Protein AF-A0A955UQP9-F1 (afdb_monomer)

Secondary structure (DSSP, 8-state):
-------------------------PPPP---SGGG---TT-EE-STT--SEEEETTEEEEEEEEGGGTEEEEEEEE-----S--SGGGTT-BTTSS-GGG-S-EEEEESS--EE-SS-------EE--BHHHHHHHHH--SSSPPTBTTTT-B--EEEEEEEEE-TTS-EEEEEEEEEEE---SSGGG-EE--SPEE-

Nearest PDB structures (foldseek):
  8c6j-assembly1_S  TM=2.995E-01  e=8.555E-01  Homo sapiens
  7jij-assembly1_A  TM=3.091E-01  e=3.332E+00  Homo sapiens

Sequence (199 aa):
IPRHASLRAAFRASLVTLLVLPTVSARALTADFEDLGLGVQATLNGATLAGGFTSGGIFFENVYTPAFDSFTGFAASTTTDAVTPGYGNQFSNVTGSGAGGSNGFGVFYYSGRVVLPTPTTVLGAAFTNTTYAALSMRDGDAFAKRFGGADGTEPDYFRLLIEGVDAAGLSTGRVELMLADYRFADDSLDYVLDAWAWV

Solvent-accessible surface area (backbone atoms only — not comparable to full-atom values): 12021 Å² total; per-residue (Å²): 137,85,84,90,80,83,83,81,83,82,82,78,83,79,83,79,80,81,82,82,74,82,81,78,78,79,77,79,75,57,66,54,40,59,88,64,66,70,54,85,67,31,74,50,53,26,88,83,68,70,47,40,53,67,26,47,76,32,35,32,28,18,48,51,41,80,94,72,79,43,56,32,10,36,25,39,23,31,33,44,56,47,76,57,70,45,78,92,26,61,64,11,29,41,66,37,63,21,70,98,77,31,68,20,36,80,42,79,38,100,56,67,52,77,46,65,85,55,99,68,88,80,89,61,52,72,48,62,35,37,12,21,59,49,40,30,41,68,68,26,57,100,87,43,73,25,53,13,51,100,84,49,76,40,70,36,70,41,71,47,78,49,70,46,61,49,98,88,67,46,78,75,49,73,50,78,44,76,46,20,44,32,69,54,96,52,61,89,69,39,47,67,45,59,51,76,44,80,80

Foldseek 3Di:
DDDDDDDDDDDDDDDDDDPPDPPPPDDDQDFLVVVVVADAFDKAQCPVVPQFDDGSQKTWGKDADPVVRHIATKMKGLAQPLDDEDPVQQRHFN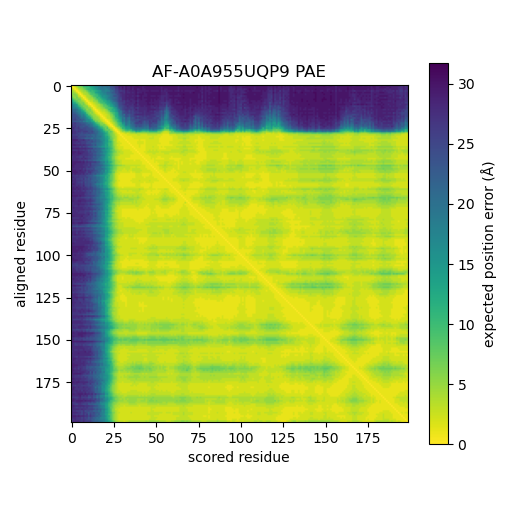QSAGPPRRSMDMHHDDDIDTHHPDDDDDPWDWDAGRSHVLCCQCPNDPVGAHDCHPVNQDWDWDKDKDFDADPVRDTPDIDMDTQWTCRDPPSVPTDHGNDIDID

Structure (mmCIF, N/CA/C/O backbone):
data_AF-A0A955UQP9-F1
#
_entry.id   AF-A0A955U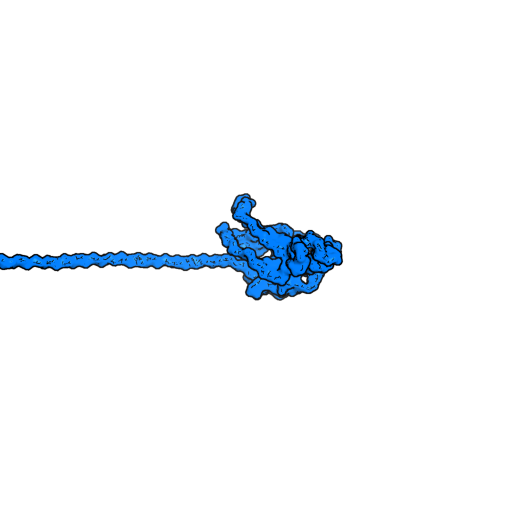QP9-F1
#
loop_
_atom_site.group_PDB
_atom_site.id
_atom_site.type_symbol
_atom_site.label_atom_id
_atom_site.label_alt_id
_atom_site.label_comp_id
_atom_site.label_asym_id
_atom_site.label_entity_id
_atom_site.label_seq_id
_atom_site.pdbx_PDB_ins_code
_atom_site.Cartn_x
_atom_site.Cartn_y
_atom_site.Cartn_z
_atom_site.occupancy
_atom_site.B_iso_or_equiv
_atom_site.auth_seq_id
_atom_site.auth_comp_id
_atom_site.auth_asym_id
_atom_site.auth_atom_id
_atom_site.pdbx_PDB_model_num
ATOM 1 N N . ILE A 1 1 ? -79.390 -54.735 30.496 1.00 41.84 1 ILE A N 1
ATOM 2 C CA . ILE A 1 1 ? -79.133 -54.753 29.037 1.00 41.84 1 ILE A CA 1
ATOM 3 C C . ILE A 1 1 ? -79.454 -53.355 28.501 1.00 41.84 1 ILE A C 1
ATOM 5 O O . ILE A 1 1 ? -80.584 -52.946 28.722 1.00 41.84 1 ILE A O 1
ATOM 9 N N . PRO A 1 2 ? -78.545 -52.621 27.833 1.00 49.41 2 PRO A N 1
ATOM 10 C CA . PRO A 1 2 ? -77.198 -52.180 28.215 1.00 49.41 2 PRO A CA 1
ATOM 11 C C . PRO A 1 2 ? -77.173 -50.730 28.786 1.00 49.41 2 PRO A C 1
ATOM 13 O O . PRO A 1 2 ? -78.136 -49.980 28.670 1.00 49.41 2 PRO A O 1
ATOM 16 N N . ARG A 1 3 ? -76.059 -50.343 29.430 1.00 46.06 3 ARG A N 1
ATOM 17 C CA . ARG A 1 3 ? -75.776 -48.988 29.953 1.00 46.06 3 ARG A CA 1
ATOM 18 C C . ARG A 1 3 ? -75.019 -48.172 28.896 1.00 46.06 3 ARG A C 1
ATOM 20 O O . ARG A 1 3 ? -73.972 -48.620 28.438 1.00 46.06 3 ARG A O 1
ATOM 27 N N . HIS A 1 4 ? -75.503 -46.978 28.556 1.00 46.59 4 HIS A N 1
ATOM 28 C CA . HIS A 1 4 ? -74.776 -46.022 27.714 1.00 46.59 4 HIS A CA 1
ATOM 29 C C . HIS A 1 4 ? -73.764 -45.238 28.561 1.00 46.59 4 HIS A C 1
ATOM 31 O O . HIS A 1 4 ? -74.146 -44.461 29.433 1.00 46.59 4 HIS A O 1
ATOM 37 N N . ALA A 1 5 ? -72.473 -45.454 28.311 1.00 49.69 5 ALA A N 1
ATOM 38 C CA . ALA A 1 5 ? -71.387 -44.653 28.864 1.00 49.69 5 ALA A CA 1
ATOM 39 C C . ALA A 1 5 ? -71.032 -43.532 27.875 1.00 49.69 5 ALA A C 1
ATOM 41 O O . ALA A 1 5 ? -70.670 -43.800 26.731 1.00 49.69 5 ALA A O 1
ATOM 42 N N . SER A 1 6 ? -71.144 -42.274 28.302 1.00 51.25 6 SER A N 1
ATOM 43 C CA . SER A 1 6 ? -70.712 -41.112 27.521 1.00 51.25 6 SER A CA 1
ATOM 44 C C . SER A 1 6 ? -69.205 -40.892 27.693 1.00 51.25 6 SER A C 1
ATOM 46 O O . SER A 1 6 ? -68.765 -40.505 28.778 1.00 51.25 6 SER A O 1
ATOM 48 N N . LEU A 1 7 ? -68.412 -41.094 26.637 1.00 46.34 7 LEU A N 1
ATOM 49 C CA . LEU A 1 7 ? -67.021 -40.636 26.598 1.00 46.34 7 LEU A CA 1
ATOM 50 C C . LEU A 1 7 ? -66.993 -39.121 26.349 1.00 46.34 7 LEU A C 1
ATOM 52 O O . LEU A 1 7 ? -67.389 -38.653 25.285 1.00 46.34 7 LEU A O 1
ATOM 56 N N . ARG A 1 8 ? -66.490 -38.350 27.317 1.00 49.03 8 ARG A N 1
ATOM 57 C CA . ARG A 1 8 ? -66.068 -36.961 27.093 1.00 49.03 8 ARG A CA 1
ATOM 58 C C . ARG A 1 8 ? -64.594 -36.975 26.695 1.00 49.03 8 ARG A C 1
ATOM 60 O O . ARG A 1 8 ? -63.736 -37.242 27.530 1.00 49.03 8 ARG A O 1
ATOM 67 N N . ALA A 1 9 ? -64.306 -36.717 25.423 1.00 46.91 9 ALA A N 1
ATOM 68 C CA . ALA A 1 9 ? -62.945 -36.517 24.942 1.00 46.91 9 ALA A CA 1
ATOM 69 C C . ALA A 1 9 ? -62.432 -35.149 25.423 1.00 46.91 9 ALA A C 1
ATOM 71 O O . ALA A 1 9 ? -62.998 -34.112 25.081 1.00 46.91 9 ALA A O 1
ATOM 72 N N . ALA A 1 10 ? -61.379 -35.141 26.240 1.00 52.41 10 ALA A N 1
ATOM 73 C CA . ALA A 1 10 ? -60.698 -33.919 26.651 1.00 52.41 10 ALA A CA 1
ATOM 74 C C . ALA A 1 10 ? -59.682 -33.518 25.570 1.00 52.41 10 ALA A C 1
ATOM 76 O O . ALA A 1 10 ? -58.645 -34.161 25.415 1.00 52.41 10 ALA A O 1
ATOM 77 N N . PHE A 1 11 ? -59.982 -32.460 24.817 1.00 45.47 11 PHE A N 1
ATOM 78 C CA . PHE A 1 11 ? -59.053 -31.859 23.861 1.00 45.47 11 PHE A CA 1
ATOM 79 C C . PHE A 1 11 ? -58.015 -31.034 24.638 1.00 45.47 11 PHE A C 1
ATOM 81 O O . PHE A 1 11 ? -58.331 -29.977 25.182 1.00 45.47 11 PHE A O 1
ATOM 88 N N . ARG A 1 12 ? -56.774 -31.524 24.736 1.00 52.19 12 ARG A N 1
ATOM 89 C CA . ARG A 1 12 ? -55.644 -30.722 25.226 1.00 52.19 12 ARG A CA 1
ATOM 90 C C . ARG A 1 12 ? -55.098 -29.911 24.054 1.00 52.19 12 ARG A C 1
ATOM 92 O O . ARG A 1 12 ? -54.414 -30.457 23.196 1.00 52.19 12 ARG A O 1
ATOM 99 N N . ALA A 1 13 ? -55.419 -28.622 24.007 1.00 50.56 13 ALA A N 1
ATOM 100 C CA . ALA A 1 13 ? -54.770 -27.693 23.092 1.00 50.56 13 ALA A CA 1
ATOM 101 C C . ALA A 1 13 ? -53.348 -27.410 23.605 1.00 50.56 13 ALA A C 1
ATOM 103 O O . ALA A 1 13 ? -53.169 -26.694 24.589 1.00 50.56 13 ALA A O 1
ATOM 104 N N . SER A 1 14 ? -52.339 -28.008 22.971 1.00 57.75 14 SER A N 1
ATOM 105 C CA . SER A 1 14 ? -50.937 -27.653 23.203 1.00 57.75 14 SER A CA 1
ATOM 106 C C . SER A 1 14 ? -50.632 -26.347 22.470 1.00 57.75 14 SER A C 1
ATOM 108 O O . SER A 1 14 ? -50.594 -26.317 21.242 1.00 57.75 14 SER A O 1
ATOM 110 N N . LEU A 1 15 ? -50.438 -25.264 23.222 1.00 54.22 15 LEU A N 1
ATOM 111 C CA . LEU A 1 15 ? -49.976 -23.983 22.692 1.00 54.22 15 LEU A CA 1
ATOM 112 C C . LEU A 1 15 ? -48.482 -24.104 22.351 1.00 54.22 15 LEU A C 1
ATOM 114 O O . LEU A 1 15 ? -47.645 -24.200 23.246 1.00 54.22 15 LEU A O 1
ATOM 118 N N . VAL A 1 16 ? -48.150 -24.126 21.060 1.00 58.38 16 VAL A N 1
ATOM 119 C CA . VAL A 1 16 ? -46.764 -24.020 20.583 1.00 58.38 16 VAL A CA 1
ATOM 120 C C . VAL A 1 16 ? -46.431 -22.536 20.470 1.00 58.38 16 VAL A C 1
ATOM 122 O O . VAL A 1 16 ? -46.864 -21.864 19.537 1.00 58.38 16 VAL A O 1
ATOM 125 N N . THR A 1 17 ? -45.686 -22.006 21.437 1.00 62.75 17 THR A N 1
ATOM 126 C CA . THR A 1 17 ? -45.157 -20.640 21.366 1.00 62.75 17 THR A CA 1
ATOM 127 C C . THR A 1 17 ? -43.958 -20.632 20.422 1.00 62.75 17 THR A C 1
ATOM 129 O O . THR A 1 17 ? -42.885 -21.123 20.769 1.00 62.75 17 THR A O 1
ATOM 132 N N . LEU A 1 18 ? -44.135 -20.096 19.214 1.00 62.53 18 LEU A N 1
ATOM 133 C CA . LEU A 1 18 ? -43.038 -19.861 18.278 1.00 62.53 18 LEU A CA 1
ATOM 134 C C . LEU A 1 18 ? -42.209 -18.669 18.782 1.00 62.53 18 LEU A C 1
ATOM 136 O O . LEU A 1 18 ? -42.628 -17.518 18.670 1.00 62.53 18 LEU A O 1
ATOM 140 N N . LEU A 1 19 ? -41.045 -18.950 19.369 1.00 66.06 19 LEU A N 1
ATOM 141 C CA . LEU A 1 19 ? -40.069 -17.932 19.750 1.00 66.06 19 LEU A CA 1
ATOM 142 C C . LEU A 1 19 ? -39.405 -17.383 18.479 1.00 66.06 19 LEU A C 1
ATOM 144 O O . LEU A 1 19 ? -38.479 -17.987 17.942 1.00 66.06 19 LEU A O 1
ATOM 148 N N . VAL A 1 20 ? -39.887 -16.242 17.990 1.00 66.06 20 VAL A N 1
ATOM 149 C CA . VAL A 1 20 ? -39.206 -15.481 16.936 1.00 66.06 20 VAL A CA 1
ATOM 150 C C . VAL A 1 20 ? -38.093 -14.677 17.602 1.00 66.06 20 VAL A C 1
ATOM 152 O O . VAL A 1 20 ? -38.339 -13.627 18.193 1.00 66.06 20 VAL A O 1
ATOM 155 N N . LEU A 1 21 ? -36.868 -15.200 17.560 1.00 66.12 21 LEU A N 1
ATOM 156 C CA . LEU A 1 21 ? -35.686 -14.444 17.963 1.00 66.12 21 LEU A CA 1
ATOM 157 C C . LEU A 1 21 ? -35.405 -13.384 16.886 1.00 66.12 21 LEU A C 1
ATOM 159 O O . LEU A 1 21 ? -35.309 -13.745 15.711 1.00 66.12 21 LEU A O 1
ATOM 163 N N . PRO A 1 22 ? -35.268 -12.094 17.237 1.00 59.31 22 PRO A N 1
ATOM 164 C CA . PRO A 1 22 ? -34.816 -11.102 16.277 1.00 59.31 22 PRO A CA 1
ATOM 165 C C . PRO A 1 22 ? -33.410 -11.488 15.814 1.00 59.31 22 PRO A C 1
ATOM 167 O O . PRO A 1 22 ? -32.481 -11.589 16.615 1.00 59.31 22 PRO A O 1
ATOM 170 N N . THR A 1 23 ? -33.248 -11.720 14.514 1.00 60.91 23 THR A N 1
ATOM 171 C CA . THR A 1 23 ? -31.926 -11.869 13.911 1.00 60.91 23 THR A CA 1
ATOM 172 C C . THR A 1 23 ? -31.253 -10.505 13.937 1.00 60.91 23 THR A C 1
ATOM 174 O O . THR A 1 23 ? -31.541 -9.642 13.105 1.00 60.91 23 THR A O 1
ATOM 177 N N . VAL A 1 24 ? -30.371 -10.284 14.909 1.00 58.00 24 VAL A N 1
ATOM 178 C CA . VAL A 1 24 ? -29.435 -9.163 14.855 1.00 58.00 24 VAL A CA 1
ATOM 179 C C . VAL A 1 24 ? -28.450 -9.491 13.740 1.00 58.00 24 VAL A C 1
ATOM 181 O O . VAL A 1 24 ? -27.569 -10.329 13.910 1.00 58.00 24 VAL A O 1
ATOM 184 N N . SER A 1 25 ? -28.624 -8.875 12.571 1.00 59.81 25 SER A N 1
ATOM 185 C CA . SER A 1 25 ? -27.588 -8.912 11.543 1.00 59.81 25 SER A CA 1
ATOM 186 C C . SER A 1 25 ? -26.405 -8.115 12.077 1.00 59.81 25 SER A C 1
ATOM 188 O O . SER A 1 25 ? -26.470 -6.887 12.146 1.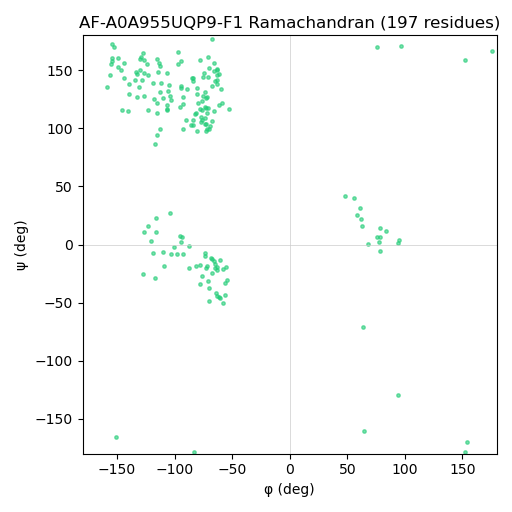00 59.81 25 SER A O 1
ATOM 190 N N . ALA A 1 26 ? -25.336 -8.796 12.484 1.00 63.78 26 ALA A N 1
ATOM 191 C CA . ALA A 1 26 ? -24.067 -8.129 12.725 1.00 63.78 26 ALA A CA 1
ATOM 192 C C . ALA A 1 26 ? -23.647 -7.456 11.410 1.00 63.78 26 ALA A C 1
ATOM 194 O O . ALA A 1 26 ? -23.575 -8.112 10.369 1.00 63.78 26 ALA A O 1
ATOM 195 N N . ARG A 1 27 ? -23.447 -6.135 11.424 1.00 67.50 27 ARG A N 1
ATOM 196 C CA . ARG A 1 27 ? -22.857 -5.444 10.276 1.00 67.50 27 ARG A CA 1
ATOM 197 C C . ARG A 1 27 ? -21.375 -5.790 10.240 1.00 67.50 27 ARG A C 1
ATOM 199 O O . ARG A 1 27 ? -20.691 -5.617 11.246 1.00 67.50 27 ARG A O 1
ATOM 206 N N . ALA A 1 28 ? -20.901 -6.280 9.100 1.00 82.12 28 ALA A N 1
ATOM 207 C CA . ALA A 1 28 ? -19.472 -6.418 8.869 1.00 82.12 28 ALA A CA 1
ATOM 208 C C . ALA A 1 28 ? -18.828 -5.024 8.896 1.00 82.12 28 ALA A C 1
ATOM 210 O O . ALA A 1 28 ? -19.396 -4.069 8.363 1.00 82.12 28 ALA A O 1
ATOM 211 N N . LEU A 1 29 ? -17.664 -4.910 9.536 1.00 92.50 29 LEU A N 1
ATOM 212 C CA . LEU A 1 29 ? -16.823 -3.725 9.397 1.00 92.50 29 LEU A CA 1
ATOM 213 C C . LEU A 1 29 ? -16.172 -3.784 8.014 1.00 92.50 29 LEU A C 1
ATOM 215 O O . LEU A 1 29 ? -15.647 -4.824 7.616 1.00 92.50 29 LEU A O 1
ATOM 219 N N . THR A 1 30 ? -16.236 -2.693 7.264 1.00 95.06 30 THR A N 1
ATOM 220 C CA . THR A 1 30 ? -15.631 -2.592 5.933 1.00 95.06 30 THR A CA 1
ATOM 221 C C . THR A 1 30 ? -15.035 -1.207 5.798 1.00 95.06 30 THR A C 1
ATOM 223 O O . THR A 1 30 ? -15.768 -0.225 5.845 1.00 95.06 30 THR A O 1
ATOM 226 N N . ALA A 1 31 ? -13.712 -1.146 5.675 1.00 97.25 31 ALA A N 1
ATOM 227 C CA . ALA A 1 31 ? -12.985 0.080 5.390 1.00 97.25 31 ALA A CA 1
ATOM 228 C C . ALA A 1 31 ? -12.797 0.193 3.873 1.00 97.25 31 ALA A C 1
ATOM 230 O O . ALA A 1 31 ? -11.929 -0.467 3.303 1.00 97.25 31 ALA A O 1
ATOM 231 N N . ASP A 1 32 ? -13.644 0.993 3.230 1.00 96.62 32 ASP A N 1
ATOM 232 C CA . ASP A 1 32 ? -13.528 1.367 1.816 1.00 96.62 32 ASP A CA 1
ATOM 233 C C . ASP A 1 32 ? -12.913 2.763 1.623 1.00 96.62 32 ASP A C 1
ATOM 235 O O . ASP A 1 32 ? -12.646 3.150 0.489 1.00 96.62 32 ASP A O 1
ATOM 239 N N . PHE A 1 33 ? -12.610 3.467 2.725 1.00 98.12 33 PHE A N 1
ATOM 240 C CA . PHE A 1 33 ? -11.991 4.796 2.792 1.00 98.12 33 PHE A CA 1
ATOM 241 C C . PHE A 1 33 ? -12.860 5.952 2.268 1.00 98.12 33 PHE A C 1
ATOM 243 O O . PHE A 1 33 ? -12.433 7.106 2.342 1.00 98.12 33 PHE A O 1
ATOM 250 N N . GLU A 1 34 ? -14.088 5.690 1.814 1.00 97.50 34 GLU A N 1
ATOM 251 C CA . GLU A 1 34 ? -14.989 6.729 1.297 1.00 97.50 34 GLU A CA 1
ATOM 252 C C . GLU A 1 34 ? -15.508 7.644 2.416 1.00 97.50 34 GLU A C 1
ATOM 254 O O . GLU A 1 34 ? -15.710 8.844 2.218 1.00 97.50 34 GLU A O 1
ATOM 259 N N . ASP A 1 35 ? -15.672 7.099 3.624 1.00 97.44 35 ASP A N 1
ATOM 260 C CA . ASP A 1 35 ? -16.130 7.825 4.813 1.00 97.44 35 ASP A CA 1
ATOM 261 C C . ASP A 1 35 ? -15.151 8.908 5.293 1.00 97.44 35 ASP A C 1
ATOM 263 O O . ASP A 1 35 ? -15.537 9.794 6.059 1.00 97.44 35 ASP A O 1
ATOM 267 N N . LEU A 1 36 ? -13.912 8.892 4.792 1.00 97.56 36 LEU A N 1
ATOM 268 C CA . LEU A 1 36 ? -12.925 9.943 5.033 1.00 97.56 36 LEU A CA 1
ATOM 269 C C . LEU A 1 36 ? -13.231 11.237 4.263 1.00 97.56 36 LEU A C 1
ATOM 271 O O . LEU A 1 36 ? -12.715 12.293 4.629 1.00 97.56 36 LEU A O 1
ATOM 275 N N . GLY A 1 37 ? -14.044 11.173 3.200 1.00 97.25 37 GLY A N 1
ATOM 276 C CA . GLY A 1 37 ? -14.445 12.344 2.416 1.00 97.25 37 GLY A CA 1
ATOM 277 C C . GLY A 1 37 ? -13.278 13.079 1.749 1.00 97.25 37 GLY A C 1
ATOM 278 O O . GLY A 1 37 ? -13.315 14.305 1.615 1.00 97.25 37 GLY A O 1
ATOM 279 N N . LEU A 1 38 ? -12.221 12.354 1.371 1.00 97.75 38 LEU A N 1
ATOM 280 C CA . LEU A 1 38 ? -11.059 12.938 0.708 1.00 97.75 38 LEU A CA 1
ATOM 281 C C . LEU A 1 38 ? -11.441 13.491 -0.672 1.00 97.75 38 LEU A C 1
ATOM 283 O O . LEU A 1 38 ? -12.211 12.890 -1.419 1.00 97.75 38 LEU A O 1
ATOM 287 N N . GLY A 1 39 ? -10.877 14.649 -1.018 1.00 97.81 39 GLY A N 1
ATOM 288 C CA . GLY A 1 39 ? -11.010 15.216 -2.359 1.00 97.81 39 GLY A CA 1
ATOM 289 C C . GLY A 1 39 ? -10.290 14.377 -3.417 1.00 97.81 39 GLY A C 1
ATOM 290 O O . GLY A 1 39 ? -9.602 13.410 -3.107 1.00 97.81 39 GLY A O 1
ATOM 291 N N . VAL A 1 40 ? -10.409 14.772 -4.682 1.00 96.31 40 VAL A N 1
ATOM 292 C CA . VAL A 1 40 ? -9.667 14.159 -5.796 1.00 96.31 40 VAL A CA 1
ATOM 293 C C . VAL A 1 40 ? -8.171 14.465 -5.661 1.00 96.31 40 VAL A C 1
ATOM 295 O O . VAL A 1 40 ? -7.817 15.612 -5.394 1.00 96.31 40 VAL A O 1
ATOM 298 N N . GLN A 1 41 ? -7.304 13.467 -5.882 1.00 97.00 41 GLN A N 1
ATOM 299 C CA . GLN A 1 41 ? -5.841 13.598 -5.755 1.00 97.00 41 GLN A CA 1
ATOM 300 C C . GLN A 1 41 ? -5.400 14.113 -4.370 1.00 97.00 41 GLN A C 1
ATOM 302 O O . GLN A 1 41 ? -4.508 14.954 -4.260 1.00 97.00 41 GLN A O 1
ATOM 307 N N . ALA A 1 42 ? -6.048 13.638 -3.307 1.00 97.94 42 ALA A N 1
ATOM 308 C CA . ALA A 1 42 ? -5.781 14.047 -1.935 1.00 97.94 42 ALA A CA 1
ATOM 309 C C . ALA A 1 42 ? -5.192 12.898 -1.114 1.00 97.94 42 ALA A C 1
ATOM 311 O O . ALA A 1 42 ? -5.406 11.721 -1.406 1.00 97.94 42 ALA A O 1
ATOM 312 N N . THR A 1 43 ? -4.471 13.257 -0.053 1.00 97.81 43 THR A N 1
ATOM 313 C CA . THR A 1 43 ? -3.872 12.301 0.875 1.00 97.81 43 THR A CA 1
ATOM 314 C C . THR A 1 43 ? -4.146 12.694 2.322 1.00 97.81 43 THR A C 1
ATOM 316 O O . THR A 1 43 ? -4.209 13.872 2.678 1.00 97.81 43 THR A O 1
ATOM 319 N N . LEU A 1 44 ? -4.288 11.682 3.171 1.00 98.06 44 LEU A N 1
ATOM 320 C CA . LEU A 1 44 ? -4.250 11.791 4.622 1.00 98.06 44 LEU A CA 1
ATOM 321 C C . LEU A 1 44 ? -3.057 10.968 5.105 1.00 98.06 44 LEU A C 1
ATOM 323 O O . LEU A 1 44 ? -3.178 9.784 5.401 1.00 98.06 44 LEU A O 1
ATOM 327 N N . ASN A 1 45 ? -1.885 11.598 5.122 1.00 96.62 45 ASN A N 1
ATOM 328 C CA . ASN A 1 45 ? -0.599 10.954 5.410 1.00 96.62 45 ASN A CA 1
ATOM 329 C C . ASN A 1 45 ? -0.163 11.053 6.883 1.00 96.62 45 ASN A C 1
ATOM 331 O O . ASN A 1 45 ? 0.930 10.609 7.222 1.00 96.62 45 ASN A O 1
ATOM 335 N N . GLY A 1 46 ? -0.995 11.653 7.741 1.00 96.50 46 GLY A N 1
ATOM 336 C CA . GLY A 1 46 ? -0.693 11.869 9.156 1.00 96.50 46 GLY A CA 1
ATOM 337 C C . GLY A 1 46 ? -0.109 13.236 9.506 1.00 96.50 46 GLY A C 1
ATOM 338 O O . GLY A 1 46 ? 0.163 13.474 10.680 1.00 96.50 46 GLY A O 1
ATOM 339 N N . ALA A 1 47 ? 0.012 14.170 8.554 1.00 96.81 47 ALA A N 1
ATOM 340 C CA . ALA A 1 47 ? 0.498 15.533 8.811 1.00 96.81 47 ALA A CA 1
ATOM 341 C C . ALA A 1 47 ? -0.289 16.299 9.898 1.00 96.81 47 ALA A C 1
ATOM 343 O O . ALA A 1 47 ? 0.221 17.249 10.488 1.00 96.81 47 ALA A O 1
ATOM 344 N N . THR A 1 48 ? -1.516 15.870 10.211 1.00 94.44 48 THR A N 1
ATOM 345 C CA . THR A 1 48 ? -2.331 16.391 11.322 1.00 94.44 48 THR A CA 1
ATOM 346 C C . THR A 1 48 ? -1.853 15.945 12.707 1.00 94.44 48 THR A C 1
ATOM 348 O O . THR A 1 48 ? -2.380 16.420 13.710 1.00 94.44 48 THR A O 1
ATOM 351 N N . LEU A 1 49 ? -0.877 15.033 12.778 1.00 96.06 49 LEU A N 1
ATOM 352 C CA . LEU A 1 49 ? -0.335 14.434 14.002 1.00 96.06 49 LEU A CA 1
ATOM 353 C C . LEU A 1 49 ? -1.384 13.697 14.853 1.00 96.06 49 LEU A C 1
ATOM 355 O O . LEU A 1 49 ? -1.212 13.532 16.058 1.00 96.06 49 LEU A O 1
ATOM 359 N N . ALA A 1 50 ? -2.461 13.218 14.224 1.00 95.88 50 ALA A N 1
ATOM 360 C CA . ALA A 1 50 ? -3.536 12.484 14.895 1.00 95.88 50 ALA A CA 1
ATOM 361 C C . ALA A 1 50 ? -3.155 11.042 15.295 1.00 95.88 50 ALA A C 1
ATOM 363 O O . ALA A 1 50 ? -3.911 10.386 16.007 1.00 95.88 50 ALA A O 1
ATOM 364 N N . GLY A 1 51 ? -2.005 10.537 14.833 1.00 96.38 51 GLY A N 1
ATOM 365 C CA . GLY A 1 51 ? -1.540 9.169 15.099 1.00 96.38 51 GLY A CA 1
ATOM 366 C C . GLY A 1 51 ? -2.221 8.083 14.255 1.00 96.38 51 GLY A C 1
ATOM 367 O O . GLY A 1 51 ? -1.952 6.898 14.440 1.00 96.38 51 GLY A O 1
ATOM 368 N N . GLY A 1 52 ? -3.119 8.464 13.345 1.00 97.19 52 GLY A N 1
ATOM 369 C CA . GLY A 1 52 ? -3.872 7.544 12.499 1.00 97.19 52 GLY A CA 1
ATOM 370 C C . GLY A 1 52 ? -5.206 8.125 12.046 1.00 97.19 52 GLY A C 1
ATOM 371 O O . GLY A 1 52 ? -5.483 9.312 12.237 1.00 97.19 52 GLY A O 1
ATOM 372 N N . PHE A 1 53 ? -6.038 7.275 11.454 1.00 98.19 53 PHE A N 1
ATOM 373 C CA . PHE A 1 53 ? -7.399 7.605 11.034 1.00 98.19 53 PHE A CA 1
ATOM 374 C C . PHE A 1 53 ? -8.307 6.375 11.122 1.00 98.19 53 PHE A C 1
ATOM 376 O O . PHE A 1 53 ? -7.835 5.241 11.153 1.00 98.19 53 PHE A O 1
ATOM 383 N N . THR A 1 54 ? -9.619 6.598 11.157 1.00 98.12 54 THR A N 1
ATOM 384 C CA . THR A 1 54 ? -10.615 5.522 11.188 1.00 98.12 54 THR A CA 1
ATOM 385 C C . THR A 1 54 ? -11.402 5.524 9.891 1.00 98.12 54 THR A C 1
ATOM 387 O O . THR A 1 54 ? -11.913 6.571 9.510 1.00 98.12 54 THR A O 1
ATOM 390 N N . SER A 1 55 ? -11.541 4.358 9.263 1.00 98.06 55 SER A N 1
ATOM 391 C CA . SER A 1 55 ? -12.477 4.128 8.159 1.00 98.06 55 SER A CA 1
ATOM 392 C C . SER A 1 55 ? -13.283 2.865 8.438 1.00 98.06 55 SER A C 1
ATOM 394 O O . SER A 1 55 ? -12.735 1.870 8.917 1.00 98.06 55 SER A O 1
ATOM 396 N N . GLY A 1 56 ? -14.599 2.899 8.224 1.00 96.06 56 GLY A N 1
ATOM 397 C CA . GLY A 1 56 ? -15.445 1.713 8.403 1.00 96.06 56 GLY A CA 1
ATOM 398 C C . GLY A 1 56 ? -15.466 1.159 9.834 1.00 96.06 56 GLY A C 1
ATOM 399 O O . GLY A 1 56 ? -15.737 -0.024 10.041 1.00 96.06 56 GLY A O 1
ATOM 400 N N . GLY A 1 57 ? -15.131 1.993 10.826 1.00 96.19 57 GLY A N 1
ATOM 401 C CA . GLY A 1 57 ? -14.972 1.600 12.231 1.00 96.19 57 GLY A CA 1
ATOM 402 C C . GLY A 1 57 ? -13.647 0.902 12.571 1.00 96.19 57 GLY A C 1
ATOM 403 O O . GLY A 1 57 ? -13.490 0.446 13.702 1.00 96.19 57 GLY A O 1
ATOM 404 N N . ILE A 1 58 ? -12.707 0.823 11.627 1.00 97.75 58 ILE A N 1
ATOM 405 C CA . ILE A 1 58 ? -11.376 0.226 11.783 1.00 97.75 58 ILE A CA 1
ATOM 406 C C . ILE A 1 58 ? -10.341 1.349 11.853 1.00 97.75 58 ILE A C 1
ATOM 408 O O . ILE A 1 58 ? -10.368 2.262 11.029 1.00 97.75 58 ILE A O 1
ATOM 412 N N . PHE A 1 59 ? -9.437 1.295 12.831 1.00 98.06 59 PHE A N 1
ATOM 413 C CA . PHE A 1 59 ? -8.399 2.309 13.006 1.00 98.06 59 PHE A CA 1
ATOM 414 C C . PHE A 1 59 ? -7.097 1.893 12.317 1.00 98.06 59 PHE A C 1
ATOM 416 O O . PHE A 1 59 ? -6.643 0.761 12.462 1.00 98.06 59 PHE A O 1
ATOM 423 N N . PHE A 1 60 ? -6.485 2.818 11.590 1.00 98.62 60 PHE A N 1
ATOM 424 C CA . PHE A 1 60 ? -5.236 2.638 10.861 1.00 98.62 60 PHE A CA 1
ATOM 425 C C . PHE A 1 60 ? -4.175 3.545 11.480 1.00 98.62 60 PHE A C 1
ATOM 427 O O . PHE A 1 60 ? -4.288 4.770 11.415 1.00 98.62 60 PHE A O 1
ATOM 434 N N . GLU A 1 61 ? -3.162 2.946 12.106 1.00 98.06 61 GLU A N 1
ATOM 435 C CA . GLU A 1 61 ? -2.097 3.685 12.787 1.00 98.06 61 GLU A CA 1
ATOM 436 C C . GLU A 1 61 ? -1.170 4.402 11.804 1.00 98.06 61 GLU A C 1
ATOM 438 O O . GLU A 1 61 ? -0.811 3.879 10.748 1.00 98.06 61 GLU A O 1
ATOM 443 N N . ASN A 1 62 ? -0.709 5.581 12.202 1.00 97.31 62 ASN A N 1
ATOM 444 C CA . ASN A 1 62 ? 0.265 6.369 11.467 1.00 97.31 62 ASN A CA 1
ATOM 445 C C . ASN A 1 62 ? 1.207 7.092 12.436 1.00 97.31 62 ASN A C 1
ATOM 447 O O . ASN A 1 62 ? 0.775 7.609 13.465 1.00 97.31 62 ASN A O 1
ATOM 451 N N . VAL A 1 63 ? 2.482 7.201 12.075 1.00 97.50 63 VAL A N 1
ATOM 452 C CA . VAL A 1 63 ? 3.423 8.112 12.733 1.00 97.50 63 VAL A CA 1
ATOM 453 C C . VAL A 1 63 ? 4.009 9.048 11.690 1.00 97.50 63 VAL A C 1
ATOM 455 O O . VAL A 1 63 ? 4.747 8.616 10.809 1.00 97.50 63 VAL A O 1
ATOM 458 N N . TYR A 1 64 ? 3.725 10.342 11.822 1.00 97.69 64 TYR A N 1
ATOM 459 C CA . TYR A 1 64 ? 4.272 11.376 10.950 1.00 97.69 64 TYR A CA 1
ATOM 460 C C . TYR A 1 64 ? 5.527 12.008 11.550 1.00 97.69 64 TYR A C 1
ATOM 462 O O . TYR A 1 64 ? 5.554 12.348 12.735 1.00 97.69 64 TYR A O 1
ATOM 470 N N . T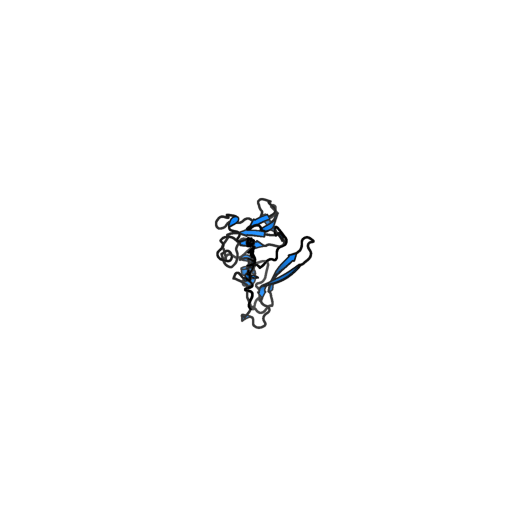HR A 1 65 ? 6.552 12.218 10.726 1.00 96.88 65 THR A N 1
ATOM 471 C CA . THR A 1 65 ? 7.801 12.887 11.103 1.00 96.88 65 THR A CA 1
ATOM 472 C C . THR A 1 65 ? 7.954 14.196 10.320 1.00 96.88 65 THR A C 1
ATOM 474 O O . THR A 1 65 ? 8.506 14.189 9.219 1.00 96.88 65 THR A O 1
ATOM 477 N N . PRO A 1 66 ? 7.532 15.351 10.884 1.00 95.81 66 PRO A N 1
ATOM 478 C CA . PRO A 1 66 ? 7.542 16.638 10.181 1.00 95.81 66 PRO A CA 1
ATOM 479 C C . PRO A 1 66 ? 8.909 17.058 9.638 1.00 95.81 66 PRO A C 1
ATOM 481 O O . PRO A 1 66 ? 8.991 17.685 8.589 1.00 95.81 66 PRO A O 1
ATOM 484 N N . ALA A 1 67 ? 9.992 16.694 10.331 1.00 97.00 67 ALA A N 1
ATOM 485 C CA . ALA A 1 67 ? 11.355 17.035 9.922 1.00 97.00 67 ALA A CA 1
ATOM 486 C C . ALA A 1 67 ? 11.768 16.414 8.574 1.00 97.00 67 ALA A C 1
ATOM 488 O O . ALA A 1 67 ? 12.692 16.915 7.938 1.00 97.00 67 ALA A O 1
ATOM 489 N N . PHE A 1 68 ? 11.100 15.337 8.153 1.00 93.62 68 PHE A N 1
ATO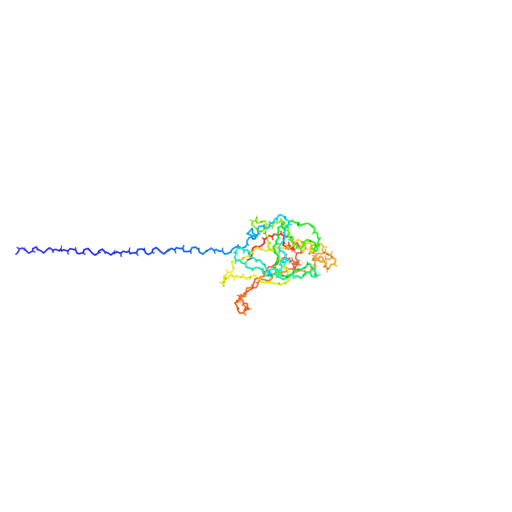M 490 C CA . PHE A 1 68 ? 11.396 14.611 6.915 1.00 93.62 68 PHE A CA 1
ATOM 491 C C . PHE A 1 68 ? 10.219 14.579 5.943 1.00 93.62 68 PHE A C 1
ATOM 493 O O . PHE A 1 68 ? 10.325 13.928 4.908 1.00 93.62 68 PHE A O 1
ATOM 500 N N . ASP A 1 69 ? 9.112 15.244 6.285 1.00 92.81 69 ASP A N 1
ATOM 501 C CA . ASP A 1 69 ? 7.861 15.189 5.526 1.00 92.81 69 ASP A CA 1
ATOM 502 C C . ASP A 1 69 ? 7.444 13.743 5.185 1.00 92.81 69 ASP A C 1
ATOM 504 O O . ASP A 1 69 ? 7.072 13.410 4.061 1.00 92.81 69 ASP A O 1
ATOM 508 N N . SER A 1 70 ? 7.599 12.847 6.164 1.00 95.00 70 SER A N 1
ATOM 509 C CA . SER A 1 70 ? 7.457 11.403 5.980 1.00 95.00 70 SER A CA 1
ATOM 510 C C . SER A 1 70 ? 6.538 10.788 7.024 1.00 95.00 70 SER A C 1
ATOM 512 O O . SER A 1 70 ? 6.316 11.352 8.097 1.00 95.00 70 SER A O 1
ATOM 514 N N . PHE A 1 71 ? 6.020 9.603 6.719 1.00 96.12 71 PHE A N 1
ATOM 515 C CA . PHE A 1 71 ? 5.197 8.825 7.634 1.00 96.12 71 PHE A CA 1
ATOM 516 C C . PHE A 1 71 ? 5.706 7.391 7.740 1.00 96.12 71 PHE A C 1
ATOM 518 O O . PHE A 1 71 ? 6.428 6.929 6.863 1.00 96.12 71 PHE A O 1
ATOM 525 N N . THR A 1 72 ? 5.313 6.683 8.791 1.00 97.44 72 THR A N 1
ATOM 526 C CA . THR A 1 72 ? 5.274 5.218 8.844 1.00 97.44 72 THR A CA 1
ATOM 527 C C . THR A 1 72 ? 3.863 4.772 9.215 1.00 97.44 72 THR A C 1
ATOM 529 O O . THR A 1 72 ? 3.094 5.526 9.813 1.00 97.44 72 THR A O 1
ATOM 532 N N . GLY A 1 73 ? 3.499 3.556 8.827 1.00 97.94 73 GLY A N 1
ATOM 533 C CA . GLY A 1 73 ? 2.168 3.000 9.040 1.00 97.94 73 GLY A CA 1
ATOM 534 C C . GLY A 1 73 ? 1.290 3.245 7.831 1.00 97.94 73 GLY A C 1
ATOM 535 O O . GLY A 1 73 ? 1.688 2.920 6.714 1.00 97.94 73 GLY A O 1
ATOM 536 N N . PHE A 1 74 ? 0.097 3.782 8.051 1.00 98.50 74 PHE A N 1
ATOM 537 C CA . PHE A 1 74 ? -0.921 3.922 7.020 1.00 98.50 74 PHE A CA 1
ATOM 538 C C . PHE A 1 74 ? -1.174 5.382 6.654 1.00 98.50 74 PHE A C 1
ATOM 540 O O . PHE A 1 74 ? -1.276 6.248 7.518 1.00 98.50 74 PHE A O 1
ATOM 547 N N . ALA A 1 75 ? -1.338 5.646 5.367 1.00 98.38 75 ALA A N 1
ATOM 548 C CA . ALA A 1 75 ? -1.965 6.845 4.831 1.00 98.38 75 ALA A CA 1
ATOM 549 C C . ALA A 1 75 ? -3.257 6.446 4.106 1.00 98.38 75 ALA A C 1
ATOM 551 O O . ALA A 1 75 ? -3.402 5.293 3.702 1.00 98.38 75 ALA A O 1
ATOM 552 N N . ALA A 1 76 ? -4.176 7.384 3.907 1.00 98.56 76 ALA A N 1
ATOM 553 C CA . ALA A 1 76 ? -5.253 7.230 2.930 1.00 98.56 76 ALA A CA 1
ATOM 554 C C . ALA A 1 76 ? -4.979 8.118 1.717 1.00 98.56 76 ALA A C 1
ATOM 556 O O . ALA A 1 76 ? -4.384 9.190 1.854 1.00 98.56 76 ALA A O 1
ATOM 557 N N . SER A 1 77 ? -5.394 7.672 0.537 1.00 98.69 77 SER A N 1
ATOM 558 C CA . SER A 1 77 ? -5.127 8.355 -0.726 1.00 98.69 77 SER A CA 1
ATOM 559 C C . SER A 1 77 ? -6.277 8.185 -1.713 1.00 98.69 77 SER A C 1
ATOM 561 O O . SER A 1 77 ? -6.964 7.167 -1.706 1.00 98.69 77 SER A O 1
ATOM 563 N N . THR A 1 78 ? -6.454 9.187 -2.570 1.00 98.69 78 THR A N 1
ATOM 564 C CA . THR A 1 78 ? -7.312 9.160 -3.767 1.00 98.69 78 THR A CA 1
ATOM 565 C C . THR A 1 78 ? -6.509 9.493 -5.030 1.00 98.69 78 THR A C 1
ATOM 567 O O . THR A 1 78 ? -7.072 9.875 -6.061 1.00 98.69 78 THR A O 1
ATOM 570 N N . THR A 1 79 ? -5.175 9.436 -4.955 1.00 98.56 79 THR A N 1
ATOM 571 C CA . THR A 1 79 ? -4.315 9.727 -6.105 1.00 98.56 79 THR A CA 1
ATOM 572 C C . THR A 1 79 ? -4.333 8.567 -7.096 1.00 98.56 79 THR A C 1
ATOM 574 O O . THR A 1 79 ? -4.406 7.397 -6.719 1.00 98.56 79 THR A O 1
ATOM 577 N N . THR A 1 80 ? -4.277 8.889 -8.386 1.00 98.00 80 THR A N 1
ATOM 578 C CA . THR A 1 80 ? -4.514 7.913 -9.469 1.00 98.00 80 THR A CA 1
ATOM 579 C C . THR A 1 80 ? -3.388 7.848 -10.497 1.00 98.00 80 THR A C 1
ATOM 581 O O . THR A 1 80 ? -3.544 7.243 -11.556 1.00 98.00 80 THR A O 1
ATOM 584 N N . ASP A 1 81 ? -2.244 8.473 -10.212 1.00 98.44 81 ASP A N 1
ATOM 585 C CA . ASP A 1 81 ? -1.095 8.443 -11.113 1.00 98.44 81 ASP A CA 1
ATOM 586 C C . ASP A 1 81 ? -0.447 7.049 -11.113 1.00 98.44 81 ASP A C 1
ATOM 588 O O . ASP A 1 81 ? 0.328 6.689 -10.225 1.00 98.44 81 ASP A O 1
ATOM 592 N N . ALA A 1 82 ? -0.766 6.258 -12.133 1.00 98.00 82 ALA A N 1
ATOM 593 C CA . ALA A 1 82 ? -0.243 4.910 -12.333 1.00 98.00 82 ALA A CA 1
ATOM 594 C C . ALA A 1 82 ? 1.008 4.857 -13.236 1.00 98.00 82 ALA A C 1
ATOM 596 O O . ALA A 1 82 ? 1.455 3.767 -13.590 1.00 98.00 82 ALA A O 1
ATOM 597 N N . VAL A 1 83 ? 1.576 6.003 -13.642 1.00 98.19 83 VAL A N 1
ATOM 598 C CA . VAL A 1 83 ? 2.612 6.043 -14.694 1.00 98.19 83 VAL A CA 1
ATOM 599 C C . VAL A 1 83 ? 3.890 6.777 -14.305 1.00 98.19 83 VAL A C 1
ATOM 601 O O . VAL A 1 83 ? 4.941 6.468 -14.866 1.00 98.19 83 VAL A O 1
ATOM 604 N N . THR A 1 84 ? 3.847 7.721 -13.364 1.00 98.50 84 THR A N 1
ATOM 605 C CA . THR A 1 84 ? 5.035 8.496 -12.985 1.00 98.50 84 THR A CA 1
ATOM 606 C C . THR A 1 84 ? 5.943 7.693 -12.042 1.00 98.50 84 THR A C 1
ATOM 608 O O . THR A 1 84 ? 5.497 7.304 -10.959 1.00 98.50 84 THR A O 1
ATOM 611 N N . PRO A 1 85 ? 7.220 7.451 -12.393 1.00 97.75 85 PRO A N 1
ATOM 612 C CA . PRO A 1 85 ? 8.156 6.741 -11.528 1.00 97.75 85 PRO A CA 1
ATOM 613 C C . PRO A 1 85 ? 8.713 7.623 -10.402 1.00 97.75 85 PRO A C 1
ATOM 615 O O . PRO A 1 85 ? 8.775 8.850 -10.502 1.00 97.75 85 PRO A O 1
ATOM 618 N N . GLY A 1 86 ? 9.195 6.965 -9.347 1.00 96.38 86 GLY A N 1
ATOM 619 C CA . GLY A 1 86 ? 9.940 7.588 -8.254 1.00 96.38 86 GLY A CA 1
ATOM 620 C C . GLY A 1 86 ? 9.116 7.941 -7.013 1.00 96.38 86 GLY A C 1
ATOM 621 O O . GLY A 1 86 ? 7.886 7.898 -6.996 1.00 96.38 86 GLY A O 1
ATOM 622 N N . TYR A 1 87 ? 9.836 8.337 -5.959 1.00 93.56 87 TYR A N 1
ATOM 623 C CA . TYR A 1 87 ? 9.299 8.611 -4.619 1.00 93.56 87 TYR A CA 1
ATOM 624 C C . TYR A 1 87 ? 8.154 9.637 -4.583 1.00 93.56 87 TYR A C 1
ATOM 626 O O . TYR A 1 87 ? 7.255 9.530 -3.751 1.00 93.56 87 TYR A O 1
ATOM 634 N N . GLY A 1 88 ? 8.142 10.606 -5.505 1.00 94.75 88 GLY A N 1
ATOM 635 C CA . GLY A 1 88 ? 7.055 11.586 -5.602 1.00 94.75 88 GLY A CA 1
ATOM 636 C C . GLY A 1 88 ? 5.674 10.953 -5.818 1.00 94.75 88 GLY A C 1
ATOM 637 O O . GLY A 1 88 ? 4.671 11.567 -5.470 1.00 94.75 88 GLY A O 1
ATOM 638 N N . ASN A 1 89 ? 5.620 9.715 -6.320 1.00 97.00 89 ASN A N 1
ATOM 639 C CA . ASN A 1 89 ? 4.389 8.975 -6.583 1.00 97.00 89 ASN A CA 1
ATOM 640 C C . ASN A 1 89 ? 4.093 7.875 -5.538 1.00 97.00 89 ASN A C 1
ATOM 642 O O . ASN A 1 89 ? 3.451 6.867 -5.828 1.00 97.00 89 ASN A O 1
ATOM 646 N N . GLN A 1 90 ? 4.574 8.042 -4.303 1.00 95.38 90 GLN A N 1
ATOM 647 C CA . GLN A 1 90 ? 4.400 7.057 -3.223 1.00 95.38 90 GLN A CA 1
ATOM 648 C C . GLN A 1 90 ? 2.944 6.845 -2.767 1.00 95.38 90 GLN A C 1
ATOM 650 O O . GLN A 1 90 ? 2.661 5.859 -2.093 1.00 95.38 90 GLN A O 1
ATOM 655 N N . PHE A 1 91 ? 2.030 7.761 -3.105 1.00 98.25 91 PHE A N 1
ATOM 656 C CA . PHE A 1 91 ? 0.633 7.711 -2.662 1.00 98.25 91 PHE A CA 1
ATOM 657 C C . PHE A 1 91 ? -0.330 7.111 -3.689 1.00 98.25 91 PHE A C 1
ATOM 659 O O . PHE A 1 91 ? -1.487 6.875 -3.345 1.00 98.25 91 PHE A O 1
ATOM 666 N N . SER A 1 92 ? 0.122 6.844 -4.917 1.00 98.56 92 SER A N 1
ATOM 667 C CA . SER A 1 92 ? -0.701 6.191 -5.938 1.00 98.56 92 SER A CA 1
ATOM 668 C C . SER A 1 92 ? -0.477 4.686 -5.948 1.00 98.56 92 SER A C 1
ATOM 670 O O . SER A 1 92 ? 0.568 4.179 -5.526 1.00 98.56 92 SER A O 1
ATOM 672 N N . ASN A 1 93 ? -1.462 3.967 -6.471 1.00 98.62 93 ASN A N 1
ATOM 673 C CA . ASN A 1 93 ? -1.372 2.539 -6.721 1.00 98.62 93 ASN A CA 1
ATOM 674 C C . ASN A 1 93 ? -1.377 2.244 -8.226 1.00 98.62 93 ASN A C 1
ATOM 676 O O . ASN A 1 93 ? -1.935 3.009 -9.016 1.00 98.62 93 ASN A O 1
ATOM 680 N N . VAL A 1 94 ? -0.776 1.116 -8.605 1.00 98.56 94 VAL A N 1
ATOM 681 C CA . VAL A 1 94 ? -0.545 0.737 -10.010 1.00 98.56 94 VAL A CA 1
ATOM 682 C C . VAL A 1 94 ? -1.837 0.535 -10.817 1.00 98.56 94 VAL A C 1
ATOM 684 O O . VAL A 1 94 ? -1.814 0.626 -12.040 1.00 98.56 94 VAL A O 1
ATOM 687 N N . THR A 1 95 ? -2.980 0.331 -10.154 1.00 98.31 95 THR A N 1
ATOM 688 C CA . THR A 1 95 ? -4.282 0.156 -10.822 1.00 98.31 95 THR A CA 1
ATOM 689 C C . THR A 1 95 ? -4.934 1.485 -11.218 1.00 98.31 95 THR A C 1
ATOM 691 O O . THR A 1 95 ? -5.833 1.507 -12.057 1.00 98.31 95 THR A O 1
ATOM 694 N N . GLY A 1 96 ? -4.503 2.602 -10.616 1.00 97.38 96 GLY A N 1
ATOM 695 C CA . GLY A 1 96 ? -5.070 3.931 -10.854 1.00 97.38 96 GLY A CA 1
ATOM 696 C C . GLY A 1 96 ? -6.428 4.192 -10.187 1.00 97.38 96 GLY A C 1
ATOM 697 O O . GLY A 1 96 ? -7.020 5.241 -10.432 1.00 97.38 96 GLY A O 1
ATOM 698 N N . SER A 1 97 ? -6.938 3.288 -9.345 1.00 96.38 97 SER A N 1
ATOM 699 C CA . SER A 1 97 ? -8.173 3.498 -8.571 1.00 96.38 97 SER A CA 1
ATOM 700 C C . SER A 1 97 ? -8.188 2.690 -7.270 1.00 96.38 97 SER A C 1
ATOM 702 O O . SER A 1 97 ? -7.341 1.822 -7.057 1.00 96.38 97 SER A O 1
ATOM 704 N N . GLY A 1 98 ? -9.156 2.948 -6.388 1.00 97.50 98 GLY A N 1
ATOM 705 C CA . GLY A 1 98 ? -9.409 2.090 -5.231 1.00 97.50 98 GLY A CA 1
ATOM 706 C C . GLY A 1 98 ? -10.013 0.738 -5.630 1.00 97.50 98 GLY A C 1
ATOM 707 O O . GLY A 1 98 ? -10.557 0.559 -6.728 1.00 97.50 98 GLY A O 1
ATOM 708 N N . ALA A 1 99 ? -9.913 -0.237 -4.725 1.00 97.69 99 ALA A N 1
ATOM 709 C CA . ALA A 1 99 ? -10.502 -1.559 -4.914 1.00 97.69 99 ALA A CA 1
ATOM 710 C C . ALA A 1 99 ? -12.036 -1.472 -5.001 1.00 97.69 99 ALA A C 1
ATOM 712 O O . ALA A 1 99 ? -12.662 -0.633 -4.355 1.00 97.69 99 ALA A O 1
ATOM 713 N N . GLY A 1 100 ? -12.658 -2.340 -5.806 1.00 94.94 100 GLY A N 1
ATOM 714 C CA . GLY A 1 100 ? -14.122 -2.393 -5.930 1.00 94.94 100 GLY A CA 1
ATOM 715 C C . GLY A 1 100 ? -14.774 -1.119 -6.488 1.00 94.94 100 GLY A C 1
ATOM 716 O O . GLY A 1 100 ? -15.985 -0.963 -6.360 1.00 94.94 100 GLY A O 1
ATOM 717 N N . GLY A 1 101 ? -13.994 -0.220 -7.100 1.00 93.44 101 GLY A N 1
ATOM 718 C CA . GLY A 1 101 ? -14.476 1.069 -7.601 1.00 93.44 101 GLY A CA 1
ATOM 719 C C . GLY A 1 101 ? -14.531 2.177 -6.547 1.00 93.44 101 GLY A C 1
ATOM 720 O O . GLY A 1 101 ? -15.126 3.217 -6.818 1.00 93.44 101 GLY A O 1
ATOM 721 N N . SER A 1 102 ? -13.930 1.968 -5.370 1.00 96.62 102 SER A N 1
ATOM 722 C CA . SER A 1 102 ? -13.736 3.031 -4.380 1.00 96.62 102 SER A CA 1
ATOM 723 C C . SER A 1 102 ? -12.859 4.159 -4.945 1.00 96.62 102 SER A C 1
ATOM 725 O O . SER A 1 102 ? -11.949 3.913 -5.747 1.00 96.62 102 SER A O 1
ATOM 727 N N . ASN A 1 103 ? -13.117 5.398 -4.528 1.00 95.94 103 ASN A N 1
ATOM 728 C CA . ASN A 1 103 ? -12.240 6.528 -4.823 1.00 95.94 103 ASN A CA 1
ATOM 729 C C . ASN A 1 103 ? -11.012 6.509 -3.905 1.00 95.94 103 ASN A C 1
ATOM 731 O O . ASN A 1 103 ? -9.929 6.921 -4.322 1.00 95.94 103 ASN A O 1
ATOM 735 N N . GLY A 1 104 ? -11.187 6.051 -2.664 1.00 98.00 104 GLY A N 1
ATOM 736 C CA . GLY A 1 104 ? -10.154 5.977 -1.641 1.00 98.00 104 GLY A CA 1
ATOM 737 C C . GLY A 1 104 ? -9.493 4.604 -1.508 1.00 98.00 104 GLY A C 1
ATOM 738 O O . GLY A 1 104 ? -10.052 3.557 -1.834 1.00 98.00 104 GLY A O 1
ATOM 739 N N . PHE A 1 105 ? -8.268 4.607 -0.991 1.00 98.75 105 PHE A N 1
ATOM 740 C CA . PHE A 1 105 ? -7.545 3.404 -0.584 1.00 98.75 105 PHE A CA 1
ATOM 741 C C . PHE A 1 105 ? -6.506 3.723 0.497 1.00 98.75 105 PHE A C 1
ATOM 743 O O . PHE A 1 105 ? -6.085 4.870 0.671 1.00 98.75 105 PHE A O 1
ATOM 750 N N . GLY A 1 106 ? -6.075 2.691 1.221 1.00 98.38 106 GLY A N 1
ATOM 751 C CA . GLY A 1 106 ? -4.961 2.772 2.161 1.00 98.38 106 GLY A CA 1
ATOM 752 C C . GLY A 1 106 ? -3.607 2.575 1.472 1.00 98.38 106 GLY A C 1
ATOM 753 O O . GLY A 1 106 ? -3.471 1.737 0.584 1.00 98.38 106 GLY A O 1
ATOM 754 N N . VAL A 1 107 ? -2.589 3.305 1.922 1.00 98.50 107 VAL A N 1
ATOM 755 C CA . VAL A 1 107 ? -1.180 3.136 1.543 1.00 98.50 107 VAL A CA 1
ATOM 756 C C . VAL A 1 107 ? -0.397 2.768 2.795 1.00 98.50 107 VAL A C 1
ATOM 758 O O . VAL A 1 107 ? -0.450 3.493 3.784 1.00 98.50 107 VAL A O 1
ATOM 761 N N . PHE A 1 108 ? 0.329 1.654 2.762 1.00 98.12 108 PHE A N 1
ATOM 762 C CA . PHE A 1 108 ? 1.148 1.197 3.883 1.00 98.12 108 PHE A CA 1
ATOM 763 C C . PHE A 1 108 ? 2.633 1.445 3.622 1.00 98.12 108 PHE A C 1
ATOM 765 O O . PHE A 1 108 ? 3.132 1.153 2.535 1.00 98.12 108 PHE A O 1
ATOM 772 N N . TYR A 1 109 ? 3.354 1.915 4.638 1.00 96.19 109 TYR A N 1
ATOM 773 C CA . TYR A 1 109 ? 4.801 2.056 4.589 1.00 96.19 109 TYR A CA 1
ATOM 774 C C . TYR A 1 109 ? 5.471 1.645 5.903 1.00 96.19 109 TYR A C 1
ATOM 776 O O . TYR A 1 109 ? 5.142 2.137 6.985 1.00 96.19 109 TYR A O 1
ATOM 784 N N . TYR A 1 110 ? 6.484 0.787 5.771 1.00 93.88 110 TYR A N 1
ATOM 785 C CA . TYR A 1 110 ? 7.406 0.340 6.817 1.00 93.88 110 TYR A CA 1
ATOM 786 C C . TYR A 1 110 ? 6.771 -0.446 7.977 1.00 93.88 110 TYR A C 1
ATOM 788 O O . TYR A 1 110 ? 7.003 -1.647 8.099 1.00 93.88 110 TYR A O 1
ATOM 796 N N . SER A 1 111 ? 5.991 0.203 8.843 1.00 90.62 111 SER A N 1
ATOM 797 C CA . SER A 1 111 ? 5.442 -0.412 10.056 1.00 90.62 111 SER A CA 1
ATOM 798 C C . SER A 1 111 ? 4.211 0.323 10.573 1.00 90.62 111 SER A C 1
ATOM 800 O O . SER A 1 111 ? 4.257 1.538 10.734 1.00 90.62 111 SER A O 1
ATOM 802 N N . GLY A 1 112 ? 3.167 -0.409 10.946 1.00 91.62 112 GLY A N 1
ATOM 803 C CA . GLY A 1 112 ? 1.963 0.122 11.588 1.00 91.62 112 GLY A CA 1
ATOM 804 C C . GLY A 1 112 ? 0.927 -0.978 11.770 1.00 91.62 112 GLY A C 1
ATOM 805 O O . GLY A 1 112 ? 1.070 -2.057 11.188 1.00 91.62 112 GLY A O 1
ATOM 806 N N . ARG A 1 113 ? -0.103 -0.732 12.584 1.00 95.50 113 ARG A N 1
ATOM 807 C CA . ARG A 1 113 ? -1.180 -1.700 12.820 1.00 95.50 113 ARG A CA 1
ATOM 808 C C . ARG A 1 113 ? -2.518 -1.204 12.294 1.00 95.50 113 ARG A C 1
ATOM 810 O O . ARG A 1 113 ? -2.828 -0.015 12.317 1.00 95.50 113 ARG A O 1
ATOM 817 N N . VAL A 1 114 ? -3.322 -2.171 11.873 1.00 97.12 114 VAL A N 1
ATOM 818 C CA . VAL A 1 114 ? -4.763 -2.014 11.699 1.00 97.12 114 VAL A CA 1
ATOM 819 C C . VAL A 1 114 ? -5.417 -2.524 12.979 1.00 97.12 114 VAL A C 1
ATOM 821 O O . VAL A 1 114 ? -5.247 -3.687 13.345 1.00 97.12 114 VAL A O 1
ATOM 824 N N . VAL A 1 115 ? -6.123 -1.653 13.690 1.00 96.44 115 VAL A N 1
ATOM 825 C CA . VAL A 1 115 ? -6.715 -1.933 14.998 1.00 96.44 115 VAL A CA 1
ATOM 826 C C . VAL A 1 115 ? -8.226 -2.072 14.849 1.00 96.44 115 VAL A C 1
ATOM 828 O O . VAL A 1 115 ? -8.937 -1.134 14.482 1.00 96.44 115 VAL A O 1
ATOM 831 N N . LEU A 1 116 ? -8.718 -3.273 15.146 1.00 95.38 116 LEU A N 1
ATOM 832 C CA . LEU A 1 116 ? -10.142 -3.599 15.145 1.00 95.38 116 LEU A CA 1
ATOM 833 C C . LEU A 1 116 ? -10.766 -3.184 16.490 1.00 95.38 116 LEU A C 1
ATOM 835 O O . LEU A 1 116 ? -10.133 -3.366 17.532 1.00 95.38 116 LEU A O 1
ATOM 839 N N . PRO A 1 117 ? -12.012 -2.677 16.512 1.00 94.12 117 PRO A N 1
ATOM 840 C CA . PRO A 1 117 ? -12.642 -2.179 17.739 1.00 94.12 117 PRO A CA 1
ATOM 841 C C . PRO A 1 117 ? -12.933 -3.291 18.756 1.00 94.12 117 PRO A C 1
ATOM 843 O O . PRO A 1 117 ? -13.031 -3.038 19.954 1.00 94.12 117 PRO A O 1
ATOM 846 N N . THR A 1 118 ? -13.073 -4.530 18.281 1.00 92.00 118 THR A N 1
ATOM 847 C CA . THR A 1 118 ? -13.185 -5.738 19.103 1.00 92.00 118 THR A CA 1
ATOM 848 C C . THR A 1 118 ? -12.475 -6.897 18.398 1.00 92.00 118 THR A C 1
ATOM 850 O O . THR A 1 118 ? -12.346 -6.851 17.168 1.00 92.00 118 THR A O 1
ATOM 853 N N . PRO A 1 119 ? -12.029 -7.941 19.123 1.00 91.19 119 PRO A N 1
ATOM 854 C CA . PRO A 1 119 ? -11.460 -9.136 18.507 1.00 91.19 119 PRO A CA 1
ATOM 855 C C . PRO A 1 119 ? -12.409 -9.708 17.451 1.00 91.19 119 PRO A C 1
ATOM 857 O O . PRO A 1 119 ? -13.531 -10.100 17.762 1.00 91.19 119 PRO A O 1
ATOM 860 N N . THR A 1 120 ? -11.966 -9.712 16.197 1.00 91.06 120 THR A N 1
ATOM 861 C CA . THR A 1 120 ? -12.798 -10.059 15.043 1.00 91.06 120 THR A CA 1
ATOM 862 C C . THR A 1 120 ? -11.980 -10.903 14.079 1.00 91.06 120 THR A C 1
ATOM 864 O O . THR A 1 120 ? -10.814 -10.607 13.824 1.00 91.06 120 THR A O 1
ATOM 867 N N . THR A 1 121 ? -12.590 -11.946 13.521 1.00 90.81 121 THR A N 1
ATOM 868 C CA . THR A 1 121 ? -12.003 -12.677 12.396 1.00 90.81 121 THR A CA 1
ATOM 869 C C . THR A 1 121 ? -12.059 -11.800 11.151 1.00 90.81 121 THR A C 1
ATOM 871 O O . THR A 1 121 ? -13.143 -11.442 10.690 1.00 90.81 121 THR A O 1
ATOM 874 N N . VAL A 1 122 ? -10.893 -11.452 10.608 1.00 94.56 122 VAL A N 1
ATOM 875 C CA . VAL A 1 122 ? -10.786 -10.703 9.352 1.00 94.56 122 VAL A CA 1
ATOM 876 C C . VAL A 1 122 ? -11.077 -11.654 8.194 1.00 94.56 122 VAL A C 1
ATOM 878 O O . VAL A 1 122 ? -10.434 -12.692 8.076 1.00 94.56 122 VAL A O 1
ATOM 881 N N . LEU A 1 123 ? -12.067 -11.311 7.367 1.00 94.81 123 LEU A N 1
ATOM 882 C CA . LEU A 1 123 ? -12.441 -12.112 6.193 1.00 94.81 123 LEU A CA 1
ATOM 883 C C . LEU A 1 123 ? -11.465 -11.950 5.028 1.00 94.81 123 LEU A C 1
ATOM 885 O O . LEU A 1 123 ? -11.378 -12.840 4.188 1.00 94.81 123 LEU A O 1
ATOM 889 N N . GLY A 1 124 ? -10.794 -10.805 4.966 1.00 95.88 124 GLY A N 1
ATOM 890 C CA . GLY A 1 124 ? -9.793 -10.510 3.961 1.00 95.88 124 GLY A CA 1
ATOM 891 C C . GLY A 1 124 ? -9.671 -9.023 3.671 1.00 95.88 124 GLY A C 1
ATOM 892 O O . GLY A 1 124 ? -10.355 -8.196 4.285 1.00 95.88 124 GLY A O 1
ATOM 893 N N . ALA A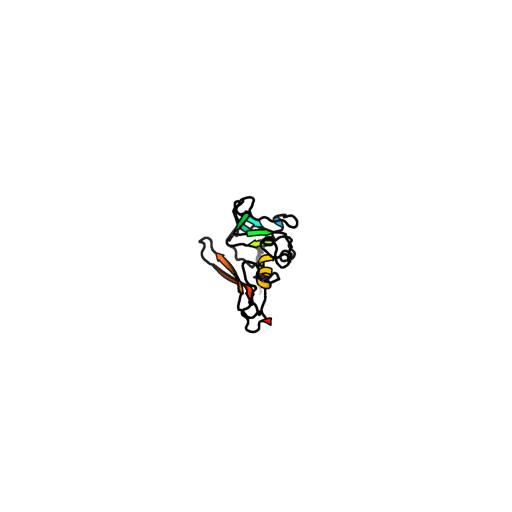 1 125 ? -8.788 -8.701 2.737 1.00 97.31 125 ALA A N 1
ATOM 894 C CA . ALA A 1 125 ? -8.640 -7.368 2.168 1.00 97.31 125 ALA A CA 1
ATOM 895 C C . ALA A 1 125 ? -8.045 -7.446 0.757 1.00 97.31 125 ALA A C 1
ATOM 897 O O . ALA A 1 125 ? -7.402 -8.428 0.384 1.00 97.31 125 ALA A O 1
ATOM 898 N N . ALA A 1 126 ? -8.270 -6.397 -0.033 1.00 98.44 126 ALA A N 1
ATOM 899 C CA . ALA A 1 126 ? -7.663 -6.257 -1.348 1.00 98.44 126 ALA A CA 1
ATOM 900 C C . ALA A 1 126 ? -6.309 -5.542 -1.246 1.00 98.44 126 ALA A C 1
ATOM 902 O O . ALA A 1 126 ? -6.207 -4.495 -0.605 1.00 98.44 126 ALA A O 1
ATOM 903 N N . PHE A 1 127 ? -5.292 -6.074 -1.922 1.00 98.69 127 PHE A N 1
ATOM 904 C CA . PHE A 1 127 ? -3.940 -5.517 -1.958 1.00 98.69 127 PHE A CA 1
ATOM 905 C C . PHE A 1 127 ? -3.430 -5.393 -3.395 1.00 98.69 127 PHE A C 1
ATOM 907 O O . PHE A 1 127 ? -3.794 -6.176 -4.270 1.00 98.69 127 PHE A O 1
ATOM 914 N N . THR A 1 128 ? -2.575 -4.405 -3.631 1.00 98.81 128 THR A N 1
ATOM 915 C CA . THR A 1 128 ? -1.853 -4.200 -4.890 1.00 98.81 128 THR A CA 1
ATOM 916 C C . THR A 1 128 ? -0.562 -3.427 -4.603 1.00 98.81 128 THR A C 1
ATOM 918 O O . THR A 1 128 ? -0.347 -2.970 -3.475 1.00 98.81 128 THR A O 1
ATOM 921 N N . ASN A 1 129 ? 0.308 -3.280 -5.598 1.00 98.81 129 ASN A N 1
ATOM 922 C CA . ASN A 1 129 ? 1.513 -2.467 -5.464 1.00 98.81 129 ASN A CA 1
ATOM 923 C C . ASN A 1 129 ? 1.196 -0.965 -5.496 1.00 98.81 129 ASN A C 1
ATOM 925 O O . ASN A 1 129 ? 0.321 -0.498 -6.233 1.00 98.81 129 ASN A O 1
ATOM 929 N N . THR A 1 130 ? 1.986 -0.177 -4.765 1.00 98.62 130 THR A N 1
ATOM 930 C CA . THR A 1 130 ? 2.082 1.257 -5.065 1.00 98.62 130 THR A CA 1
ATOM 931 C C . THR A 1 130 ? 2.676 1.443 -6.461 1.00 98.62 130 THR A C 1
ATOM 933 O O . THR A 1 130 ? 3.479 0.619 -6.911 1.00 98.62 130 THR A O 1
ATOM 936 N N . THR A 1 131 ? 2.320 2.531 -7.149 1.00 98.69 131 THR A N 1
ATOM 937 C CA . THR A 1 131 ? 2.874 2.827 -8.480 1.00 98.69 131 THR A CA 1
ATOM 938 C C . THR A 1 131 ? 4.396 2.882 -8.423 1.00 98.69 131 THR A C 1
ATOM 940 O O . THR A 1 131 ? 5.074 2.291 -9.259 1.00 98.69 131 THR A O 1
ATOM 943 N N . TYR A 1 132 ? 4.944 3.532 -7.392 1.00 98.31 132 TYR A N 1
ATOM 944 C CA . TYR A 1 132 ? 6.388 3.623 -7.215 1.00 98.31 132 TYR A CA 1
ATOM 945 C C . TYR A 1 132 ? 7.052 2.238 -7.114 1.00 98.31 132 TYR A C 1
ATOM 947 O O . TYR A 1 132 ? 7.992 1.971 -7.860 1.00 98.31 132 TYR A O 1
ATOM 955 N N . ALA A 1 133 ? 6.547 1.338 -6.261 1.00 98.31 133 ALA A N 1
ATOM 956 C CA . ALA A 1 133 ? 7.126 0.002 -6.120 1.00 98.31 133 ALA A CA 1
ATOM 957 C C . ALA A 1 133 ? 7.013 -0.812 -7.419 1.00 98.31 133 ALA A C 1
ATOM 959 O O . ALA A 1 133 ? 7.992 -1.422 -7.844 1.00 98.31 133 ALA A O 1
ATOM 960 N N . ALA A 1 134 ? 5.851 -0.781 -8.081 1.00 98.56 134 ALA A N 1
ATOM 961 C CA . ALA A 1 134 ? 5.635 -1.505 -9.332 1.00 98.56 134 ALA A CA 1
ATOM 962 C C . ALA A 1 134 ? 6.596 -1.052 -10.443 1.00 98.56 134 ALA A C 1
ATOM 964 O O . ALA A 1 134 ? 7.207 -1.883 -11.113 1.00 98.56 134 ALA A O 1
ATOM 965 N N . LEU A 1 135 ? 6.766 0.264 -10.616 1.00 98.69 135 LEU A N 1
ATOM 966 C CA . LEU A 1 135 ? 7.663 0.823 -11.629 1.00 98.69 135 LEU A CA 1
ATOM 967 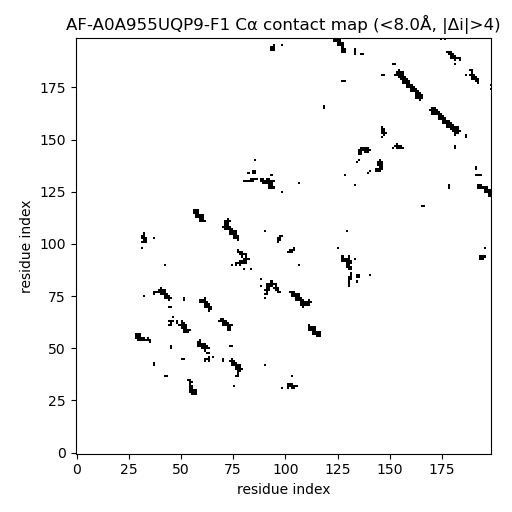C C . LEU A 1 135 ? 9.139 0.590 -11.289 1.00 98.69 135 LEU A C 1
ATOM 969 O O . LEU A 1 135 ? 9.915 0.279 -12.186 1.00 98.69 135 LEU A O 1
ATOM 973 N N . SER A 1 136 ? 9.519 0.677 -10.011 1.00 98.56 136 SER A N 1
ATOM 974 C CA . SER A 1 136 ? 10.878 0.357 -9.553 1.00 98.56 136 SER A CA 1
ATOM 975 C C . SER A 1 136 ? 11.232 -1.107 -9.837 1.00 98.56 136 SER A C 1
ATOM 977 O O . SER A 1 136 ? 12.282 -1.388 -10.408 1.00 98.56 136 SER A O 1
ATOM 979 N N . MET A 1 137 ? 10.324 -2.048 -9.552 1.00 98.62 137 MET A N 1
ATOM 980 C CA . MET A 1 137 ? 10.537 -3.461 -9.890 1.00 98.62 137 MET A CA 1
ATOM 981 C C . MET A 1 137 ? 10.626 -3.683 -11.405 1.00 98.62 137 MET A C 1
ATOM 983 O O . MET A 1 137 ? 11.492 -4.426 -11.853 1.00 98.62 137 MET A O 1
ATOM 987 N N . ARG A 1 138 ? 9.779 -3.023 -12.204 1.00 97.88 138 ARG A N 1
ATOM 988 C CA . ARG A 1 138 ? 9.755 -3.191 -13.667 1.00 97.88 138 ARG A CA 1
ATOM 989 C C . ARG A 1 138 ? 10.988 -2.605 -14.364 1.00 97.88 138 ARG A C 1
ATOM 991 O O . ARG A 1 138 ? 11.589 -3.262 -15.210 1.00 97.88 138 ARG A O 1
ATOM 998 N N . ASP A 1 139 ? 11.342 -1.366 -14.029 1.00 97.75 139 ASP A N 1
ATOM 999 C CA . ASP A 1 139 ? 12.306 -0.564 -14.794 1.00 97.75 139 ASP A CA 1
ATOM 1000 C C . ASP A 1 139 ? 13.638 -0.363 -14.060 1.00 97.75 139 ASP A C 1
ATOM 1002 O O . ASP A 1 139 ? 14.654 -0.050 -14.688 1.00 97.75 139 ASP A O 1
ATOM 1006 N N . GLY A 1 140 ? 13.657 -0.576 -12.744 1.00 97.94 140 GLY A N 1
ATOM 1007 C CA . GLY A 1 140 ? 14.729 -0.128 -11.865 1.00 97.94 140 GLY A CA 1
ATOM 1008 C C . GLY A 1 140 ? 14.653 1.375 -11.596 1.00 97.94 140 GLY A C 1
ATOM 1009 O O . GLY A 1 140 ? 13.899 2.122 -12.222 1.00 97.94 140 GLY A O 1
ATOM 1010 N N . ASP A 1 141 ? 15.464 1.838 -10.654 1.00 96.81 141 ASP A N 1
ATOM 1011 C CA . ASP A 1 141 ? 15.642 3.254 -10.354 1.00 96.81 141 ASP A CA 1
ATOM 1012 C C . ASP A 1 141 ? 17.057 3.534 -9.810 1.00 96.81 141 ASP A C 1
ATOM 1014 O O . ASP A 1 141 ? 17.978 2.730 -9.950 1.00 96.81 141 ASP A O 1
ATOM 1018 N N . ALA A 1 142 ? 17.269 4.716 -9.228 1.00 96.19 142 ALA A N 1
ATOM 1019 C CA . ALA A 1 142 ? 18.568 5.111 -8.686 1.00 96.19 142 ALA A CA 1
ATOM 1020 C C . ALA A 1 142 ? 19.007 4.303 -7.443 1.00 96.19 142 ALA A C 1
ATOM 1022 O O . ALA A 1 142 ? 20.164 4.408 -7.035 1.00 96.19 142 ALA A O 1
ATOM 1023 N N . PHE A 1 143 ? 18.103 3.538 -6.828 1.00 95.62 143 PHE A N 1
ATOM 1024 C CA . PHE A 1 143 ? 18.306 2.810 -5.575 1.00 95.62 143 PHE A CA 1
ATOM 1025 C C . PHE A 1 143 ? 18.191 1.291 -5.740 1.00 95.62 143 PHE A C 1
ATOM 1027 O O . PHE A 1 143 ? 18.838 0.554 -4.995 1.00 95.62 143 PHE A O 1
ATOM 1034 N N . ALA A 1 144 ? 17.395 0.823 -6.701 1.00 95.62 144 ALA A N 1
ATOM 1035 C CA . ALA A 1 144 ? 17.160 -0.589 -6.970 1.00 95.62 144 ALA A CA 1
ATOM 1036 C C . ALA A 1 144 ? 17.391 -0.935 -8.447 1.00 95.62 144 ALA A C 1
ATOM 1038 O O . ALA A 1 144 ? 17.014 -0.195 -9.355 1.00 95.62 144 ALA A O 1
ATOM 1039 N N . LYS A 1 145 ? 17.983 -2.109 -8.697 1.00 97.31 145 LYS A N 1
ATOM 1040 C CA . LYS A 1 145 ? 17.932 -2.724 -10.030 1.00 97.31 145 LYS A CA 1
ATOM 1041 C C . LYS A 1 145 ? 16.485 -3.102 -10.360 1.00 97.31 145 LYS A C 1
ATOM 1043 O O . LYS A 1 145 ? 15.700 -3.372 -9.451 1.00 97.31 145 LYS A O 1
ATOM 1048 N N . ARG A 1 146 ? 16.168 -3.216 -11.650 1.00 97.69 146 ARG A N 1
ATOM 1049 C CA . ARG A 1 146 ? 14.940 -3.897 -12.069 1.00 97.69 146 ARG A CA 1
ATOM 1050 C C . ARG A 1 146 ? 14.974 -5.373 -11.662 1.00 97.69 146 ARG A C 1
ATOM 1052 O O . ARG A 1 146 ? 16.050 -5.982 -11.622 1.00 97.69 146 ARG A O 1
ATOM 1059 N N . PHE A 1 147 ? 13.805 -5.937 -11.402 1.00 98.50 147 PHE A N 1
ATOM 1060 C CA . PHE A 1 147 ? 13.638 -7.368 -11.175 1.00 98.50 147 PHE A CA 1
ATOM 1061 C C . PHE A 1 147 ? 13.962 -8.162 -12.446 1.00 98.50 147 PHE A C 1
ATOM 1063 O O . PHE A 1 147 ? 13.842 -7.642 -13.559 1.00 98.50 147 PHE A O 1
ATOM 1070 N N . GLY A 1 148 ? 14.467 -9.386 -12.283 1.00 97.88 148 GLY A N 1
ATOM 1071 C CA . GLY A 1 148 ? 15.003 -10.184 -13.388 1.00 97.88 148 GLY A CA 1
ATOM 1072 C C . GLY A 1 148 ? 16.413 -9.758 -13.814 1.00 97.88 148 GLY A C 1
ATOM 1073 O O . GLY A 1 148 ? 17.039 -10.402 -14.651 1.00 97.88 148 GLY A O 1
ATOM 1074 N N . GLY A 1 149 ? 16.968 -8.675 -13.259 1.00 96.38 149 GLY A N 1
ATOM 1075 C CA . GLY A 1 149 ? 18.304 -8.208 -13.627 1.00 96.38 149 GLY A CA 1
ATOM 1076 C C . GLY A 1 149 ? 18.400 -7.753 -15.089 1.00 96.38 149 GLY A C 1
ATOM 1077 O O . GLY A 1 149 ? 17.409 -7.406 -15.735 1.00 96.38 149 GLY A O 1
ATOM 1078 N N . ALA A 1 150 ? 19.621 -7.695 -15.627 1.00 93.56 150 ALA A N 1
ATOM 1079 C CA . ALA A 1 150 ? 19.894 -7.094 -16.939 1.00 93.56 150 ALA A CA 1
ATOM 1080 C C . ALA A 1 150 ? 19.386 -7.910 -18.144 1.00 93.56 150 ALA A C 1
ATOM 1082 O O . ALA A 1 150 ? 19.224 -7.339 -19.227 1.00 93.56 150 ALA A O 1
ATOM 1083 N N . ASP A 1 151 ? 19.095 -9.196 -17.966 1.00 93.50 151 ASP A N 1
ATOM 1084 C CA . ASP A 1 151 ? 18.595 -10.095 -19.012 1.00 93.50 151 ASP A CA 1
ATOM 1085 C C . ASP A 1 151 ? 17.203 -10.678 -18.721 1.00 93.50 151 ASP A C 1
ATOM 1087 O O . ASP A 1 151 ? 16.606 -11.253 -19.625 1.00 93.50 151 ASP A O 1
ATOM 1091 N N . GLY A 1 152 ? 16.652 -10.445 -17.525 1.00 93.69 152 GLY A N 1
ATOM 1092 C CA . GLY A 1 152 ? 15.327 -10.918 -17.122 1.00 93.69 152 GLY A CA 1
ATOM 1093 C C . GLY A 1 152 ? 15.334 -12.253 -16.374 1.00 93.69 152 GLY A C 1
ATOM 1094 O O . GLY A 1 152 ? 14.264 -12.707 -16.013 1.00 93.69 152 GLY A O 1
ATOM 1095 N N . THR A 1 153 ? 16.501 -12.853 -16.122 1.00 94.88 153 THR A N 1
ATOM 1096 C CA . THR A 1 153 ? 16.624 -14.220 -15.579 1.00 94.88 153 THR A CA 1
ATOM 1097 C C . THR A 1 153 ? 16.971 -14.284 -14.086 1.00 94.88 153 THR A C 1
ATOM 1099 O O . THR A 1 153 ? 17.032 -15.363 -13.492 1.00 94.88 153 THR A O 1
ATOM 1102 N N . GLU A 1 154 ? 17.283 -13.145 -13.457 1.00 96.94 154 GLU A N 1
ATOM 1103 C CA . GLU A 1 154 ? 17.674 -13.138 -12.047 1.00 96.94 154 GLU A CA 1
ATOM 1104 C C . GLU A 1 154 ? 16.460 -13.331 -11.123 1.00 96.94 154 GLU A C 1
ATOM 1106 O O . GLU A 1 154 ? 15.509 -12.552 -11.194 1.00 96.94 154 GLU A O 1
ATOM 1111 N N . PRO A 1 155 ? 16.508 -14.291 -10.181 1.00 97.88 155 PRO A N 1
ATOM 1112 C CA . PRO A 1 155 ? 15.385 -14.544 -9.297 1.00 97.88 155 PRO A CA 1
ATOM 1113 C C . PRO A 1 155 ? 15.220 -13.422 -8.272 1.00 97.88 155 PRO A C 1
ATOM 1115 O O . PRO A 1 155 ? 16.025 -13.277 -7.348 1.00 97.88 155 PRO A O 1
ATOM 1118 N N . ASP A 1 156 ? 14.119 -12.690 -8.388 1.00 98.44 156 ASP A N 1
ATOM 1119 C CA . ASP A 1 156 ? 13.695 -11.649 -7.456 1.00 98.44 156 ASP A CA 1
ATOM 1120 C C . ASP A 1 156 ? 12.252 -11.908 -6.985 1.00 98.44 156 ASP A C 1
ATOM 1122 O O . ASP A 1 156 ? 11.487 -12.639 -7.610 1.00 98.44 156 ASP A O 1
ATOM 1126 N N . TYR A 1 157 ? 11.856 -11.337 -5.848 1.00 98.56 157 TYR A N 1
ATOM 1127 C CA . TYR A 1 157 ? 10.463 -11.374 -5.400 1.00 98.56 157 TYR A CA 1
ATOM 1128 C C . TYR A 1 157 ? 10.165 -10.208 -4.466 1.00 98.56 157 TYR A C 1
ATOM 1130 O O . TYR A 1 157 ? 11.042 -9.691 -3.769 1.00 98.56 157 TYR A O 1
ATOM 1138 N N . PHE A 1 158 ? 8.894 -9.828 -4.409 1.00 98.62 158 PHE A N 1
ATOM 1139 C CA . PHE A 1 158 ? 8.386 -8.874 -3.440 1.00 98.62 158 PHE A CA 1
ATOM 1140 C C . PHE A 1 158 ? 7.115 -9.438 -2.824 1.00 98.62 158 PHE A C 1
ATOM 1142 O O . PHE A 1 158 ? 6.208 -9.859 -3.536 1.00 98.62 158 PHE A O 1
ATOM 1149 N N . ARG A 1 159 ? 7.050 -9.493 -1.491 1.00 97.44 159 ARG A N 1
ATOM 1150 C CA . ARG A 1 159 ? 5.938 -10.129 -0.779 1.00 97.44 159 ARG A CA 1
ATOM 1151 C C . ARG A 1 159 ? 5.405 -9.276 0.353 1.00 97.44 159 ARG A C 1
ATOM 1153 O O . ARG A 1 159 ? 6.162 -8.586 1.034 1.00 97.44 159 ARG A O 1
ATOM 1160 N N . LEU A 1 160 ? 4.112 -9.424 0.596 1.00 97.31 160 LEU A N 1
ATOM 1161 C CA . LEU A 1 160 ? 3.411 -8.914 1.758 1.00 97.31 160 LEU A CA 1
ATOM 1162 C C . LEU A 1 160 ? 3.131 -10.070 2.723 1.00 97.31 160 LEU A C 1
ATOM 1164 O O . LEU A 1 160 ? 2.564 -11.092 2.341 1.00 97.31 160 LEU A O 1
ATOM 1168 N N . LEU A 1 161 ? 3.518 -9.885 3.983 1.00 96.25 161 LEU A N 1
ATOM 1169 C CA . LEU A 1 161 ? 3.162 -10.768 5.089 1.00 96.25 161 LEU A CA 1
ATOM 1170 C C . LEU A 1 161 ? 2.120 -10.066 5.954 1.00 96.25 161 LEU A C 1
ATOM 1172 O O . LEU A 1 161 ? 2.389 -9.001 6.508 1.00 96.25 161 LEU A O 1
ATOM 1176 N N . ILE A 1 162 ? 0.948 -10.677 6.075 1.00 95.88 162 ILE A N 1
ATOM 1177 C CA . ILE A 1 162 ? -0.172 -10.172 6.865 1.00 95.88 162 ILE A CA 1
ATOM 1178 C C . ILE A 1 162 ? -0.269 -11.046 8.106 1.00 95.88 162 ILE A C 1
ATOM 1180 O O . ILE A 1 162 ? -0.514 -12.248 8.010 1.00 95.88 162 ILE A O 1
ATOM 1184 N N . GLU A 1 163 ? -0.055 -10.453 9.273 1.00 96.69 163 GLU A N 1
ATOM 1185 C CA . GLU A 1 163 ? -0.077 -11.158 10.550 1.00 96.69 163 GLU A CA 1
ATOM 1186 C C . GLU A 1 163 ? -1.232 -10.662 11.416 1.00 96.69 163 GLU A C 1
ATOM 1188 O O . GLU A 1 163 ? -1.314 -9.481 11.751 1.00 96.69 163 GLU A O 1
ATOM 1193 N N . GLY A 1 164 ? -2.113 -11.583 11.806 1.00 96.62 164 GLY A N 1
ATOM 1194 C CA . GLY A 1 164 ? -3.113 -11.316 12.830 1.00 96.62 164 GLY A CA 1
ATOM 1195 C C . GLY A 1 164 ? -2.484 -11.450 14.212 1.00 96.62 164 GLY A C 1
ATOM 1196 O O . GLY A 1 164 ? -1.801 -12.439 14.484 1.00 96.62 164 GLY A O 1
ATOM 1197 N N . VAL A 1 165 ? -2.756 -10.509 15.112 1.00 95.44 165 VAL A N 1
ATOM 1198 C CA . VAL A 1 165 ? -2.282 -10.557 16.502 1.00 95.44 165 VAL A CA 1
ATOM 1199 C C . VAL A 1 165 ? -3.436 -10.409 17.489 1.00 95.44 165 VAL A C 1
ATOM 1201 O O . VAL A 1 165 ? -4.415 -9.718 17.207 1.00 95.44 165 VAL A O 1
ATOM 1204 N N . ASP A 1 166 ? -3.328 -11.059 18.645 1.00 93.69 166 ASP A N 1
ATOM 1205 C CA . ASP A 1 166 ? -4.287 -10.912 19.740 1.00 93.69 166 ASP A CA 1
ATOM 1206 C C . ASP A 1 166 ? -3.996 -9.677 20.618 1.00 93.69 166 ASP A C 1
ATOM 1208 O O . ASP A 1 166 ? -3.061 -8.907 20.384 1.00 93.69 166 ASP A O 1
ATOM 1212 N N . ALA A 1 167 ? -4.802 -9.483 21.666 1.00 90.44 167 ALA A N 1
ATOM 1213 C CA . ALA A 1 167 ? -4.646 -8.365 22.600 1.00 90.44 167 ALA A CA 1
ATOM 1214 C C . ALA A 1 167 ? -3.334 -8.408 23.412 1.00 90.44 167 ALA A C 1
ATOM 1216 O O . ALA A 1 167 ? -2.908 -7.377 23.930 1.00 90.44 167 ALA A O 1
ATOM 1217 N N . ALA A 1 168 ? -2.692 -9.574 23.528 1.00 92.81 168 ALA A N 1
ATOM 1218 C CA . ALA A 1 168 ? -1.374 -9.727 24.140 1.00 92.81 168 ALA A CA 1
ATOM 1219 C C . ALA A 1 168 ? -0.230 -9.509 23.128 1.00 92.81 168 ALA A C 1
ATOM 1221 O O . ALA A 1 168 ? 0.941 -9.553 23.505 1.00 92.81 168 ALA A O 1
ATOM 1222 N N . GLY A 1 169 ? -0.554 -9.251 21.855 1.00 91.31 169 GLY A N 1
ATOM 1223 C CA . GLY A 1 169 ? 0.407 -9.096 20.768 1.00 91.31 169 GLY A CA 1
ATOM 1224 C C . GLY A 1 169 ? 0.957 -10.422 20.245 1.00 91.31 169 GLY A C 1
ATOM 1225 O O . GLY A 1 169 ? 1.968 -10.417 19.544 1.00 91.31 169 GLY A O 1
ATOM 1226 N N . LEU A 1 170 ? 0.329 -11.549 20.587 1.00 95.81 170 LEU A N 1
ATOM 1227 C CA . LEU A 1 170 ? 0.733 -12.863 20.107 1.00 95.81 170 LEU A CA 1
ATOM 1228 C C . LEU A 1 170 ? 0.127 -13.134 18.734 1.00 95.81 170 LEU A C 1
ATOM 1230 O O . LEU A 1 170 ? -1.032 -12.815 18.472 1.00 95.81 170 LEU A O 1
ATOM 1234 N N . SER A 1 171 ? 0.923 -13.755 17.867 1.00 96.56 171 SER A N 1
ATOM 1235 C CA . SER A 1 171 ? 0.481 -14.174 16.539 1.00 96.56 171 SER A CA 1
ATOM 1236 C C . SER A 1 171 ? -0.692 -15.148 16.628 1.00 96.56 171 SER A C 1
ATOM 1238 O O . SER A 1 171 ? -0.651 -16.121 17.380 1.00 96.56 171 SER A O 1
ATOM 1240 N N . THR A 1 172 ? -1.712 -14.911 15.812 1.00 96.12 172 THR A N 1
ATOM 1241 C CA . THR A 1 172 ? -2.887 -15.787 15.649 1.00 96.12 172 THR A CA 1
ATOM 1242 C C . THR A 1 172 ? -2.908 -16.486 14.291 1.00 96.12 172 THR A C 1
ATOM 1244 O O . THR A 1 172 ? -3.746 -17.350 14.045 1.00 96.12 172 THR A O 1
ATOM 1247 N N . GLY A 1 173 ? -1.973 -16.133 13.411 1.00 96.19 173 GLY A N 1
ATOM 1248 C CA . GLY A 1 173 ? -1.894 -16.640 12.053 1.00 96.19 173 GLY A CA 1
ATOM 1249 C C . GLY A 1 173 ? -1.229 -15.634 11.125 1.00 96.19 173 GLY A C 1
ATOM 1250 O O . GLY A 1 173 ? -1.176 -14.434 11.406 1.00 96.19 173 GLY A O 1
ATOM 1251 N N . ARG A 1 174 ? -0.711 -16.146 10.008 1.00 96.38 174 ARG A N 1
ATOM 1252 C CA . ARG A 1 174 ? -0.085 -15.348 8.956 1.00 96.38 174 ARG A CA 1
ATOM 1253 C C . ARG A 1 174 ? -0.584 -15.796 7.595 1.00 96.38 174 ARG A C 1
ATOM 1255 O O . ARG A 1 174 ? -0.722 -16.995 7.362 1.00 96.38 174 ARG A O 1
ATOM 1262 N N . VAL A 1 175 ? -0.795 -14.831 6.713 1.00 96.69 175 VAL A N 1
ATOM 1263 C CA . VAL A 1 175 ? -1.047 -15.054 5.289 1.00 96.69 175 VAL A CA 1
ATOM 1264 C C . VAL A 1 175 ? 0.007 -14.295 4.492 1.00 96.69 175 VAL A C 1
ATOM 1266 O O . VAL A 1 175 ? 0.491 -13.245 4.916 1.00 96.69 175 VAL A O 1
ATOM 1269 N N . GLU A 1 176 ? 0.402 -14.861 3.360 1.00 97.50 176 GLU A N 1
ATOM 1270 C CA . GLU A 1 176 ? 1.411 -14.304 2.467 1.00 97.50 176 GLU A CA 1
ATOM 1271 C C . GLU A 1 176 ? 0.791 -14.019 1.099 1.00 97.50 176 GLU A C 1
ATOM 1273 O O . GLU A 1 176 ? 0.028 -14.832 0.580 1.00 97.50 176 GLU A O 1
ATOM 1278 N N . LEU A 1 177 ? 1.157 -12.880 0.514 1.00 98.31 177 LEU A N 1
ATOM 1279 C CA . LEU A 1 177 ? 0.838 -12.506 -0.859 1.00 98.31 177 LEU A CA 1
ATOM 1280 C C . LEU A 1 177 ? 2.130 -12.141 -1.594 1.00 98.31 177 LEU A C 1
ATOM 1282 O O . LEU A 1 177 ? 2.888 -11.288 -1.130 1.00 98.31 177 LEU A O 1
ATOM 1286 N N . MET A 1 178 ? 2.362 -12.745 -2.759 1.00 98.56 178 MET A N 1
ATOM 1287 C CA . MET A 1 178 ? 3.392 -12.281 -3.692 1.00 98.56 178 MET A CA 1
ATOM 1288 C C . MET A 1 178 ? 2.876 -11.050 -4.444 1.00 98.56 178 MET A C 1
ATOM 1290 O O . MET A 1 178 ? 1.902 -11.134 -5.191 1.00 98.56 178 MET A O 1
ATOM 1294 N N . LEU A 1 179 ? 3.546 -9.919 -4.249 1.00 98.75 179 LEU A N 1
ATOM 1295 C CA . LEU A 1 179 ? 3.345 -8.682 -5.003 1.00 98.75 179 LEU A CA 1
ATOM 1296 C C . LEU A 1 179 ? 4.208 -8.635 -6.272 1.00 98.75 179 LEU A C 1
ATOM 1298 O O . LEU A 1 179 ? 3.893 -7.882 -7.188 1.00 98.75 179 LEU A O 1
ATOM 1302 N N . ALA A 1 180 ? 5.271 -9.432 -6.332 1.00 98.81 180 ALA A N 1
ATOM 1303 C CA . ALA A 1 180 ? 6.004 -9.780 -7.542 1.00 98.81 180 ALA A CA 1
ATOM 1304 C C . ALA A 1 180 ? 6.736 -11.109 -7.322 1.00 98.81 180 ALA A C 1
ATOM 1306 O O . ALA A 1 180 ? 7.195 -11.373 -6.205 1.00 98.81 180 ALA A O 1
ATOM 1307 N N . ASP A 1 181 ? 6.869 -11.922 -8.365 1.00 98.62 181 ASP A N 1
ATOM 1308 C CA . ASP A 1 181 ? 7.615 -13.181 -8.310 1.00 98.62 181 ASP A CA 1
ATOM 1309 C C . ASP A 1 181 ? 8.309 -13.437 -9.651 1.00 98.62 181 ASP A C 1
ATOM 1311 O O . ASP A 1 181 ? 7.638 -13.575 -10.670 1.00 98.62 181 ASP A O 1
ATOM 1315 N N . TYR A 1 182 ? 9.644 -13.441 -9.628 1.00 98.50 182 TYR A N 1
ATOM 1316 C CA . TYR A 1 182 ? 10.537 -13.675 -10.770 1.00 98.50 182 TYR A CA 1
ATOM 1317 C C . TYR A 1 182 ? 11.369 -14.953 -10.565 1.00 98.50 182 TYR A C 1
ATOM 1319 O O . TYR A 1 182 ? 12.498 -15.086 -11.023 1.00 98.50 182 TYR A O 1
ATOM 1327 N N . ARG A 1 183 ? 10.886 -15.878 -9.726 1.00 98.06 183 ARG A N 1
ATOM 1328 C CA . ARG A 1 183 ? 11.633 -17.092 -9.348 1.00 98.06 183 ARG A CA 1
ATOM 1329 C C . ARG A 1 183 ? 11.261 -18.300 -10.204 1.00 98.06 183 ARG A C 1
ATOM 1331 O O . ARG A 1 183 ? 11.639 -19.424 -9.855 1.00 98.06 183 ARG A O 1
ATOM 1338 N N . PHE A 1 184 ? 10.461 -18.110 -11.250 1.00 98.06 184 PHE A N 1
ATOM 1339 C CA . PHE A 1 184 ? 10.037 -19.202 -12.111 1.00 98.06 184 PHE A CA 1
ATOM 1340 C C . PHE A 1 184 ? 11.221 -19.703 -12.944 1.00 98.06 184 PHE A C 1
ATOM 1342 O O . PHE A 1 184 ? 12.168 -18.983 -13.215 1.00 98.06 184 PHE A O 1
ATOM 1349 N N . ALA A 1 185 ? 11.196 -20.983 -13.322 1.00 96.06 185 ALA A N 1
ATOM 1350 C CA . ALA A 1 185 ? 12.190 -21.521 -14.258 1.00 96.06 185 ALA A CA 1
ATOM 1351 C C . ALA A 1 185 ? 11.888 -21.132 -15.718 1.00 96.06 185 ALA A C 1
ATOM 1353 O O . ALA A 1 185 ? 12.737 -21.290 -16.590 1.00 96.06 185 ALA A O 1
ATOM 1354 N N . ASP A 1 186 ? 10.646 -20.720 -15.973 1.00 96.62 186 ASP A N 1
ATOM 1355 C CA . ASP A 1 186 ? 10.174 -20.145 -17.224 1.00 96.62 186 ASP A CA 1
ATOM 1356 C C . ASP A 1 186 ? 9.837 -18.681 -16.938 1.00 96.62 186 ASP A C 1
ATOM 1358 O O . ASP A 1 186 ? 8.771 -18.394 -16.392 1.00 96.62 186 ASP A O 1
ATOM 1362 N N . ASP A 1 187 ? 10.754 -17.782 -17.294 1.00 95.56 187 ASP A N 1
ATOM 1363 C CA . ASP A 1 187 ? 10.662 -16.340 -17.020 1.00 95.56 187 ASP A CA 1
ATOM 1364 C C . ASP A 1 187 ? 9.422 -15.692 -17.670 1.00 95.56 187 ASP A C 1
ATOM 1366 O O . ASP A 1 187 ? 9.033 -14.577 -17.333 1.00 95.56 187 ASP A O 1
ATOM 1370 N N . SER A 1 188 ? 8.734 -16.380 -18.595 1.00 95.31 188 SER A N 1
ATOM 1371 C CA . SER A 1 188 ? 7.449 -15.901 -19.128 1.00 95.31 188 SER A CA 1
ATOM 1372 C C . SER A 1 188 ? 6.306 -15.930 -18.104 1.00 95.31 188 SER A C 1
ATOM 1374 O O . SER A 1 188 ? 5.241 -15.361 -18.356 1.00 95.31 188 SER A O 1
ATOM 1376 N N . LEU A 1 189 ? 6.520 -16.586 -16.960 1.00 97.56 189 LEU A N 1
ATOM 1377 C CA . LEU A 1 189 ? 5.601 -16.628 -15.826 1.00 97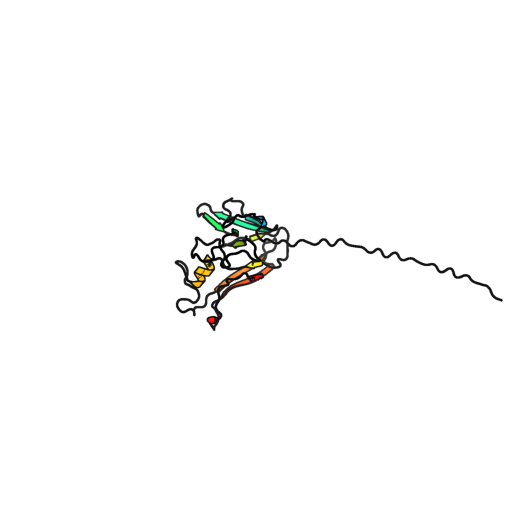.56 189 LEU A CA 1
ATOM 1378 C C . LEU A 1 189 ? 5.884 -15.534 -14.789 1.00 97.56 189 LEU A C 1
ATOM 1380 O O . LEU A 1 189 ? 5.084 -15.371 -13.864 1.00 97.56 189 LEU A O 1
ATOM 1384 N N . ASP A 1 190 ? 6.988 -14.801 -14.936 1.00 98.25 190 ASP A N 1
ATOM 1385 C CA . ASP A 1 190 ? 7.361 -13.727 -14.027 1.00 98.25 190 ASP A CA 1
ATOM 1386 C C . ASP A 1 190 ? 6.325 -12.607 -14.050 1.00 98.25 190 ASP A C 1
ATOM 1388 O O . ASP A 1 190 ? 5.771 -12.246 -15.095 1.00 98.25 190 ASP A O 1
ATOM 1392 N N . TYR A 1 191 ? 6.057 -12.029 -12.881 1.00 98.62 191 TYR A N 1
ATOM 1393 C CA . TYR A 1 191 ? 5.052 -10.980 -12.783 1.00 98.62 191 TYR A CA 1
ATOM 1394 C C . TYR A 1 191 ? 5.339 -9.956 -11.692 1.00 98.62 191 TYR A C 1
ATOM 1396 O O . TYR A 1 191 ? 5.911 -10.247 -10.640 1.00 98.62 191 TYR A O 1
ATOM 1404 N N . VAL A 1 192 ? 4.829 -8.749 -11.931 1.00 98.81 192 VAL A N 1
ATOM 1405 C CA . VAL A 1 192 ? 4.540 -7.734 -10.917 1.00 98.81 192 VAL A CA 1
ATOM 1406 C C . VAL A 1 192 ? 3.022 -7.635 -10.820 1.00 98.81 192 VAL A C 1
ATOM 1408 O O . VAL A 1 192 ? 2.356 -7.450 -11.834 1.00 98.81 192 VAL A O 1
ATOM 1411 N N . LEU A 1 193 ? 2.459 -7.773 -9.619 1.00 98.75 193 LEU A N 1
ATOM 1412 C CA . LEU A 1 193 ? 1.017 -7.672 -9.413 1.00 98.75 193 LEU A CA 1
ATOM 1413 C C . LEU A 1 193 ? 0.552 -6.240 -9.719 1.00 98.75 193 LEU A C 1
ATOM 1415 O O . LEU A 1 193 ? 0.909 -5.303 -8.998 1.00 98.75 193 LEU A O 1
ATOM 1419 N N . ASP A 1 194 ? -0.266 -6.096 -10.759 1.00 98.12 194 ASP A N 1
ATOM 1420 C CA . ASP A 1 194 ? -0.789 -4.825 -11.272 1.00 98.12 194 ASP A CA 1
ATOM 1421 C C . ASP A 1 194 ? -2.319 -4.696 -11.158 1.00 98.12 194 ASP A C 1
ATOM 1423 O O . ASP A 1 194 ? -2.924 -3.762 -11.681 1.00 98.12 194 ASP A O 1
ATOM 1427 N N . ALA A 1 195 ? -2.942 -5.617 -10.423 1.00 98.38 195 ALA A N 1
ATOM 1428 C CA . ALA A 1 195 ? -4.368 -5.647 -10.131 1.00 98.38 195 ALA A CA 1
ATOM 1429 C C . ALA A 1 195 ? -4.612 -5.773 -8.620 1.00 98.38 195 ALA A C 1
ATOM 1431 O O . ALA A 1 195 ? -3.712 -6.114 -7.848 1.00 98.38 195 ALA A O 1
ATOM 1432 N N . TRP A 1 196 ? -5.842 -5.500 -8.184 1.00 98.50 196 TRP A N 1
ATOM 1433 C CA . TRP A 1 196 ? -6.264 -5.758 -6.807 1.00 98.50 196 TRP A CA 1
ATOM 1434 C C . TRP A 1 196 ? -6.452 -7.262 -6.577 1.00 98.50 196 TRP A C 1
ATOM 1436 O O . TRP A 1 196 ? -7.316 -7.883 -7.195 1.00 98.50 196 TRP A O 1
ATOM 1446 N N . ALA A 1 197 ? -5.679 -7.835 -5.657 1.00 98.50 197 ALA A N 1
ATOM 1447 C CA . ALA A 1 197 ? -5.810 -9.221 -5.221 1.00 98.5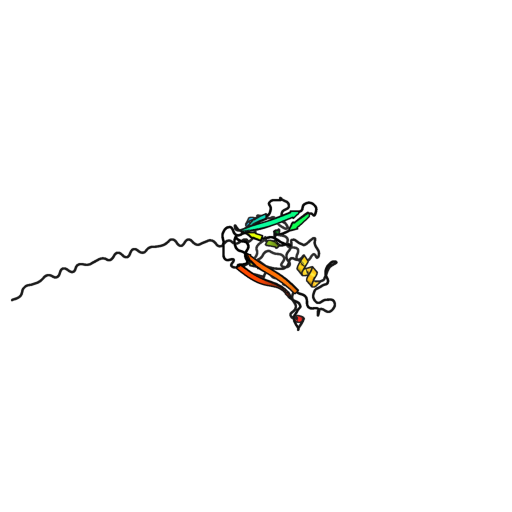0 197 ALA A CA 1
ATOM 1448 C C . ALA A 1 197 ? -6.494 -9.285 -3.851 1.00 98.50 197 ALA A C 1
ATOM 1450 O O . ALA A 1 197 ? -6.021 -8.667 -2.898 1.00 98.50 197 ALA A O 1
ATOM 1451 N N . TRP A 1 198 ? -7.596 -10.032 -3.752 1.00 97.75 198 TRP A N 1
ATOM 1452 C CA . TRP A 1 198 ? -8.237 -10.333 -2.471 1.00 97.75 198 TRP A CA 1
ATOM 1453 C C . TRP A 1 198 ? -7.505 -11.479 -1.776 1.00 97.75 198 TRP A C 1
ATOM 1455 O O . TRP A 1 198 ? -7.289 -12.530 -2.385 1.00 97.75 198 TRP A O 1
ATOM 1465 N N . VAL A 1 199 ? -7.162 -11.272 -0.508 1.00 95.88 199 VAL A N 1
ATOM 1466 C CA . VAL A 1 199 ? -6.496 -12.244 0.368 1.00 95.88 199 VAL A CA 1
ATOM 1467 C C . VAL A 1 199 ? -7.339 -12.463 1.605 1.00 95.88 199 VAL A C 1
ATOM 1469 O O . VAL A 1 199 ? -7.786 -11.438 2.167 1.00 95.88 199 VAL A O 1
#

Mean predicted aligned error: 7.8 Å

Radius of gyration: 27.72 Å; Cα contacts (8 Å, |Δi|>4): 374; chains: 1; bounding box: 99×72×49 Å

pLDDT: mean 91.07, std 14.62, range [41.84, 98.81]